Protein AF-A0A7L4R665-F1 (afdb_monomer)

pLDDT: mean 92.4, std 13.14, range [27.31, 98.69]

Radius of gyration: 18.73 Å; Cα contacts (8 Å, |Δi|>4): 336; chains: 1; bounding box: 50×40×48 Å

Nearest PDB structures (foldseek):
  4u0z-assembly7_D  TM=9.208E-01  e=1.212E-12  Homo sapiens
  4u0u-assembly1_A  TM=9.205E-01  e=1.527E-12  Homo sapiens
  4u0z-assembly2_G-3  TM=8.770E-01  e=1.527E-12  Homo sapiens
  4u0z-assembly3_B  TM=8.731E-01  e=1.212E-12  Homo sapiens
  5jj6-assembly3_B  TM=8.667E-01  e=8.975E-11  Caenorhabditis elegans

Foldseek 3Di:
DDDQPDDDDDPDDDDDQVRQVVLQVVCVVVVVLVVLLVCLVVDDADPLLVVLLVLLVVLQVVLVVVLVPDDPVVNVVVVVLVLLQQLQFLLVLVPQDDDSVQLVCCVPPVDHDPPGDPLSSLQSVLLSVLLVVLVVVLQPADDLQNLLVSQQSNCPVNDPRRSAFDPGFDADPPGQGAHGQVCLVVQRVVLSVSLVVCVVPDRLLSSLLSSLLSQVRNVGHSDCSSSSSLSSSQSSQSNVSGHRFRDGNVCSVQCVVQSVVSDSNSSSVVRSVRSSVVRPD

Structure (mmCIF, N/CA/C/O backbone):
data_AF-A0A7L4R665-F1
#
_entry.id   AF-A0A7L4R665-F1
#
loop_
_atom_site.group_PDB
_atom_site.id
_atom_site.type_sy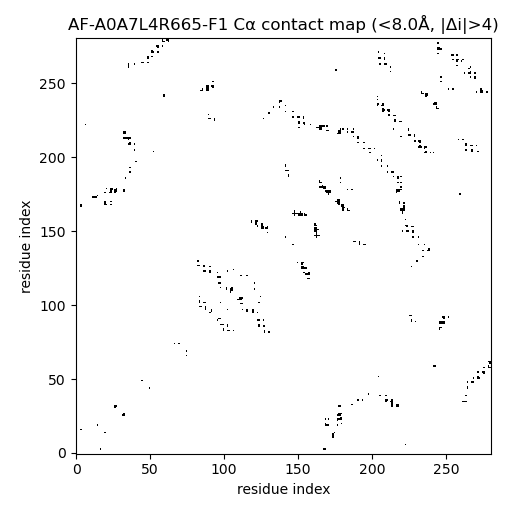mbol
_atom_site.label_atom_id
_atom_site.label_alt_id
_atom_site.label_comp_id
_atom_site.label_asym_id
_atom_site.label_entity_id
_atom_site.label_seq_id
_atom_site.pdbx_PDB_ins_code
_atom_site.Cartn_x
_atom_site.Cartn_y
_atom_site.Cartn_z
_atom_site.occupancy
_atom_site.B_iso_or_equiv
_atom_site.auth_seq_id
_atom_site.auth_comp_id
_atom_site.auth_asym_id
_atom_site.auth_atom_id
_atom_site.pdbx_PDB_model_num
ATOM 1 N N . ARG A 1 1 ? 22.127 -20.257 -16.337 1.00 27.31 1 ARG A N 1
ATOM 2 C CA . ARG A 1 1 ? 22.460 -18.815 -16.341 1.00 27.31 1 ARG A CA 1
ATOM 3 C C . ARG A 1 1 ? 21.136 -18.100 -16.153 1.00 27.31 1 ARG A C 1
ATOM 5 O O . ARG A 1 1 ? 20.367 -18.052 -17.100 1.00 27.31 1 ARG A O 1
ATOM 12 N N . ALA A 1 2 ? 20.791 -17.796 -14.905 1.00 32.72 2 ALA A N 1
ATOM 13 C CA . ALA A 1 2 ? 19.507 -17.214 -14.543 1.00 32.72 2 ALA A CA 1
ATOM 14 C C . ALA A 1 2 ? 19.661 -15.693 -14.620 1.00 32.72 2 ALA A C 1
ATOM 16 O O . ALA A 1 2 ? 20.439 -15.117 -13.871 1.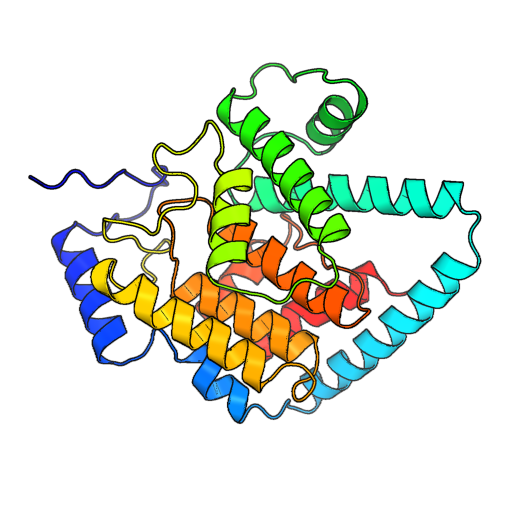00 32.72 2 ALA A O 1
ATOM 17 N N . ASP A 1 3 ? 19.005 -15.063 -15.590 1.00 33.72 3 ASP A N 1
ATOM 18 C CA . ASP A 1 3 ? 18.990 -13.607 -15.703 1.00 33.72 3 ASP A CA 1
ATOM 19 C C . ASP A 1 3 ? 17.971 -13.045 -14.707 1.00 33.72 3 ASP A C 1
ATOM 21 O O . ASP A 1 3 ? 16.757 -13.153 -14.892 1.00 33.72 3 ASP A O 1
ATOM 25 N N . ILE A 1 4 ? 18.475 -12.441 -13.632 1.00 41.28 4 ILE A N 1
ATOM 26 C CA . ILE A 1 4 ? 17.693 -11.559 -12.766 1.00 41.28 4 ILE A CA 1
ATOM 27 C C . ILE A 1 4 ? 17.263 -10.351 -13.603 1.00 41.28 4 ILE A C 1
ATOM 29 O O . ILE A 1 4 ? 18.099 -9.617 -14.132 1.00 41.28 4 ILE A O 1
ATOM 33 N N . ARG A 1 5 ? 15.959 -10.064 -13.662 1.00 39.22 5 ARG A N 1
ATOM 34 C CA . ARG A 1 5 ? 15.490 -8.735 -14.079 1.00 39.22 5 ARG A CA 1
ATOM 35 C C . ARG A 1 5 ? 15.988 -7.712 -13.062 1.00 39.22 5 ARG A C 1
ATOM 37 O O . ARG A 1 5 ? 15.480 -7.668 -11.946 1.00 39.22 5 ARG A O 1
ATOM 44 N N . LYS A 1 6 ? 16.994 -6.911 -13.432 1.00 34.09 6 LYS A N 1
ATOM 45 C CA . LYS A 1 6 ? 17.526 -5.824 -12.596 1.00 34.09 6 LYS A CA 1
ATOM 46 C C . LYS A 1 6 ? 16.391 -4.868 -12.181 1.00 34.09 6 LYS A C 1
ATOM 48 O O . LYS A 1 6 ? 15.824 -4.208 -13.053 1.00 34.09 6 LYS A O 1
ATOM 53 N N . PRO A 1 7 ? 16.099 -4.700 -10.880 1.00 39.12 7 PRO A N 1
ATOM 54 C CA . PRO A 1 7 ? 15.352 -3.540 -10.407 1.00 39.12 7 PRO A CA 1
ATOM 55 C C . PRO A 1 7 ? 16.193 -2.279 -10.662 1.00 39.12 7 PRO A C 1
ATOM 57 O O . PRO A 1 7 ? 17.414 -2.330 -10.491 1.00 39.12 7 PRO A O 1
ATOM 60 N N . ARG A 1 8 ? 15.553 -1.160 -11.050 1.00 38.78 8 ARG A N 1
ATOM 61 C CA . ARG A 1 8 ? 16.173 0.158 -11.337 1.00 38.78 8 ARG A CA 1
ATOM 62 C C . ARG A 1 8 ? 17.474 0.383 -10.555 1.00 38.78 8 ARG A C 1
ATOM 64 O O . ARG A 1 8 ? 17.461 0.395 -9.322 1.00 38.78 8 ARG A O 1
ATOM 71 N N . GLU A 1 9 ? 18.587 0.572 -11.267 1.00 31.11 9 GLU A N 1
ATOM 72 C CA . GLU A 1 9 ? 19.889 0.906 -10.685 1.00 31.11 9 GLU A CA 1
ATOM 73 C C . GLU A 1 9 ? 19.791 2.236 -9.920 1.00 31.11 9 GLU A C 1
ATOM 75 O O . GLU A 1 9 ? 19.574 3.302 -10.487 1.00 31.11 9 GLU A O 1
ATOM 80 N N . THR A 1 10 ? 19.944 2.164 -8.601 1.00 33.62 10 THR A N 1
ATOM 81 C CA . THR A 1 10 ? 20.163 3.312 -7.720 1.00 33.62 10 THR A CA 1
ATOM 82 C C . THR A 1 10 ? 21.472 3.035 -7.001 1.00 33.62 10 THR A C 1
ATOM 84 O O . THR A 1 10 ? 21.660 1.938 -6.477 1.00 33.62 10 THR A O 1
ATOM 87 N N . LYS A 1 11 ? 22.403 3.994 -7.068 1.00 33.44 11 LYS A N 1
ATOM 88 C CA . LYS A 1 11 ? 23.769 3.886 -6.537 1.00 33.44 11 LYS A CA 1
ATOM 89 C C . LYS A 1 11 ? 23.744 3.479 -5.057 1.00 33.44 11 LYS A C 1
ATOM 91 O O . LYS A 1 11 ? 23.360 4.266 -4.201 1.00 33.44 11 LYS A O 1
ATOM 96 N N . GLY A 1 12 ? 24.160 2.247 -4.798 1.00 43.19 12 GLY A N 1
ATOM 97 C CA . GLY A 1 12 ? 24.294 1.583 -3.502 1.00 43.19 12 GLY A CA 1
ATOM 98 C C . GLY A 1 12 ? 24.767 0.152 -3.767 1.00 43.19 12 GLY A C 1
ATOM 99 O O . GLY A 1 12 ? 24.482 -0.373 -4.845 1.00 43.19 12 GLY A O 1
ATOM 100 N N . SER A 1 13 ? 25.545 -0.450 -2.860 1.00 45.03 13 SER A N 1
ATOM 101 C CA . SER A 1 13 ? 26.101 -1.800 -3.047 1.00 45.03 13 SER A CA 1
ATOM 102 C C . SER A 1 13 ? 24.986 -2.784 -3.410 1.00 45.03 13 SER A C 1
ATOM 104 O O . SER A 1 13 ? 24.090 -3.040 -2.606 1.00 45.03 13 SER A O 1
ATOM 106 N N . THR A 1 14 ? 25.001 -3.291 -4.639 1.00 70.44 14 THR A N 1
ATOM 107 C CA . THR A 1 14 ? 24.049 -4.309 -5.076 1.00 70.44 14 THR A CA 1
ATOM 108 C C . THR A 1 14 ? 24.592 -5.652 -4.619 1.00 70.44 14 THR A C 1
ATOM 110 O O . THR A 1 14 ? 25.723 -6.000 -4.946 1.00 70.44 14 THR A O 1
ATOM 113 N N . LEU A 1 15 ? 23.813 -6.364 -3.803 1.00 79.31 15 LEU A N 1
ATOM 114 C CA . LEU A 1 15 ? 24.135 -7.737 -3.425 1.00 79.31 15 LEU A CA 1
ATOM 115 C C . LEU A 1 15 ? 24.205 -8.590 -4.697 1.00 79.31 15 LEU A C 1
ATOM 117 O O . LEU A 1 15 ? 23.387 -8.427 -5.608 1.00 79.31 15 LEU A O 1
ATOM 121 N N . SER A 1 16 ? 25.176 -9.494 -4.761 1.00 87.12 16 SER A N 1
ATOM 122 C CA . SER A 1 16 ? 25.263 -10.499 -5.816 1.00 87.12 16 SER A CA 1
ATOM 123 C C . SER A 1 16 ? 24.113 -11.506 -5.716 1.00 87.12 16 SER A C 1
ATOM 125 O O . SER A 1 16 ? 23.503 -11.684 -4.662 1.00 87.12 16 SER A O 1
ATOM 127 N N . GLU A 1 17 ? 23.816 -12.203 -6.815 1.00 85.94 17 GLU A N 1
ATOM 128 C CA . GLU A 1 17 ? 22.755 -13.219 -6.848 1.00 85.94 17 GLU A CA 1
ATOM 129 C C . GLU A 1 17 ? 22.896 -14.285 -5.740 1.00 85.94 17 GLU A C 1
ATOM 131 O O . GLU A 1 17 ? 21.916 -14.508 -5.023 1.00 85.94 17 GLU A O 1
ATOM 136 N N . PRO A 1 18 ? 24.082 -14.888 -5.502 1.00 91.88 18 PRO A N 1
ATOM 137 C CA . PRO A 1 18 ? 24.248 -15.845 -4.408 1.00 91.88 18 PRO A CA 1
ATOM 138 C C . PRO A 1 18 ? 23.993 -15.240 -3.020 1.00 91.88 18 PRO A C 1
ATOM 140 O O . PRO A 1 18 ? 23.460 -15.924 -2.146 1.00 91.88 18 PRO A O 1
ATOM 143 N N . GLU A 1 19 ? 24.344 -13.967 -2.808 1.00 91.56 19 GLU A N 1
ATOM 144 C CA . GLU A 1 19 ? 24.095 -13.267 -1.541 1.00 91.56 19 GLU A CA 1
ATOM 145 C C . GLU A 1 19 ? 22.600 -13.033 -1.313 1.00 91.56 19 GLU A C 1
ATOM 147 O O . GLU A 1 19 ? 22.113 -13.267 -0.208 1.00 91.56 19 GLU A O 1
ATOM 152 N N . VAL A 1 20 ? 21.853 -12.634 -2.350 1.00 90.62 20 VAL A N 1
ATOM 153 C CA . VAL A 1 20 ? 20.395 -12.444 -2.261 1.00 90.62 20 VAL A CA 1
ATOM 154 C C . VAL A 1 20 ? 19.685 -13.765 -1.968 1.00 90.62 20 VAL A C 1
ATOM 156 O O . VAL A 1 20 ? 18.810 -13.796 -1.101 1.00 90.62 20 VAL A O 1
ATOM 159 N N . ILE A 1 21 ? 20.063 -14.851 -2.654 1.00 93.06 21 ILE A N 1
ATOM 160 C CA . ILE A 1 21 ? 19.487 -16.187 -2.433 1.00 93.06 21 ILE A CA 1
ATOM 161 C C . ILE A 1 21 ? 19.698 -16.610 -0.981 1.00 93.06 21 ILE A C 1
ATOM 163 O O . ILE A 1 21 ? 18.729 -16.898 -0.278 1.00 93.06 21 ILE A O 1
ATOM 167 N N . LYS A 1 22 ? 20.953 -16.566 -0.514 1.00 94.50 22 LYS A N 1
ATOM 168 C CA . LYS A 1 22 ? 21.310 -16.931 0.859 1.00 94.50 22 LYS A CA 1
ATOM 169 C C . LYS A 1 22 ? 20.514 -16.115 1.879 1.00 94.50 22 LYS A C 1
ATOM 171 O O . LYS A 1 22 ? 19.911 -16.688 2.781 1.00 94.50 22 LYS A O 1
ATOM 176 N N . LEU A 1 23 ? 20.463 -14.795 1.705 1.00 93.75 23 LEU A N 1
ATOM 177 C CA . LEU A 1 23 ? 19.767 -13.890 2.616 1.00 93.75 23 LEU A CA 1
ATOM 178 C C . LEU A 1 23 ? 18.257 -14.179 2.691 1.00 93.75 23 LEU A C 1
ATOM 180 O O . LEU A 1 23 ? 17.678 -14.172 3.777 1.00 93.75 23 LEU A O 1
ATOM 184 N N . CYS A 1 24 ? 17.608 -14.438 1.553 1.00 94.75 24 CYS A N 1
ATOM 185 C CA . CYS A 1 24 ? 16.172 -14.730 1.508 1.00 94.75 24 CYS A CA 1
ATOM 186 C C . CYS A 1 24 ? 15.840 -16.115 2.080 1.00 94.75 24 CYS A C 1
ATOM 188 O O . CYS A 1 24 ? 14.850 -16.258 2.799 1.00 94.75 24 CYS A O 1
ATOM 190 N N . ASP A 1 25 ? 16.664 -17.126 1.800 1.00 95.75 25 ASP A N 1
ATOM 191 C CA . ASP A 1 25 ? 16.473 -18.476 2.335 1.00 95.75 25 ASP A CA 1
ATOM 192 C C . ASP A 1 25 ? 16.684 -18.507 3.859 1.00 95.75 25 ASP A C 1
ATOM 194 O O . ASP A 1 25 ? 15.888 -19.116 4.579 1.00 95.75 25 ASP A O 1
ATOM 198 N N . GLU A 1 26 ? 17.687 -17.788 4.375 1.00 95.75 26 GLU A N 1
ATOM 199 C CA . GLU A 1 26 ? 17.898 -17.608 5.818 1.00 95.75 26 GLU A CA 1
ATOM 200 C C . GLU A 1 26 ? 16.699 -16.901 6.467 1.00 95.75 26 GLU A C 1
ATOM 202 O O . GLU A 1 26 ? 16.149 -17.402 7.453 1.00 95.75 26 GLU A O 1
ATOM 207 N N . PHE A 1 27 ? 16.227 -15.800 5.873 1.00 93.75 27 PHE A N 1
ATOM 208 C CA . PHE A 1 27 ? 15.062 -15.053 6.352 1.00 93.75 27 PHE A CA 1
ATOM 209 C C . PHE A 1 27 ? 13.791 -15.914 6.419 1.00 93.75 27 PHE A C 1
ATOM 211 O O . PHE A 1 27 ? 13.073 -15.892 7.425 1.00 93.75 27 PHE A O 1
ATOM 218 N N . TYR A 1 28 ? 13.544 -16.720 5.383 1.00 95.38 28 TYR A N 1
ATOM 219 C CA . TYR A 1 28 ? 12.440 -17.678 5.345 1.00 95.38 28 TYR A CA 1
ATOM 220 C C . TYR A 1 28 ? 12.592 -18.779 6.402 1.00 95.38 28 TYR A C 1
ATOM 222 O O . TYR A 1 28 ? 11.635 -19.081 7.118 1.00 95.38 28 TYR A O 1
ATOM 230 N N . SER A 1 29 ? 13.786 -19.366 6.543 1.00 94.56 29 SER A N 1
ATOM 231 C CA . SER A 1 29 ? 14.044 -20.463 7.493 1.00 94.56 29 SER A CA 1
ATOM 232 C C . SER A 1 29 ? 13.790 -20.061 8.950 1.00 94.56 29 SER A C 1
ATOM 234 O O . SER A 1 29 ? 13.309 -20.862 9.752 1.00 94.56 29 SER A O 1
ATOM 236 N N . GLN A 1 30 ? 14.028 -18.790 9.274 1.00 94.50 30 GLN A N 1
ATOM 237 C CA . GLN A 1 30 ? 13.772 -18.197 10.586 1.00 94.50 30 GLN A CA 1
ATOM 238 C C . GLN A 1 30 ? 12.315 -17.735 10.757 1.00 94.50 30 GLN A C 1
ATOM 240 O O . GLN A 1 30 ? 11.945 -17.242 11.821 1.00 94.50 30 GLN A O 1
ATOM 245 N N . ASN A 1 31 ? 11.467 -17.908 9.735 1.00 92.31 31 ASN A N 1
ATOM 246 C CA . ASN A 1 31 ? 10.107 -17.368 9.656 1.00 92.31 31 ASN A CA 1
ATOM 247 C C . ASN A 1 31 ? 10.035 -15.844 9.849 1.00 92.31 31 ASN A C 1
ATOM 249 O O . ASN A 1 31 ? 9.007 -15.324 10.295 1.00 92.31 31 ASN A O 1
ATOM 253 N N . GLY A 1 32 ? 11.110 -15.122 9.525 1.00 90.25 32 GLY A N 1
ATOM 254 C CA . GLY A 1 32 ? 11.111 -13.663 9.596 1.00 90.25 32 GLY A CA 1
ATOM 255 C C . GLY A 1 32 ? 10.122 -13.053 8.598 1.00 90.25 32 GLY A C 1
ATOM 256 O O . GLY A 1 32 ? 9.537 -12.002 8.846 1.00 90.25 32 GLY A O 1
ATOM 257 N N . ASP A 1 33 ? 9.859 -13.762 7.502 1.00 88.19 33 ASP A N 1
ATOM 258 C CA . ASP A 1 33 ? 8.938 -13.364 6.443 1.00 88.19 33 ASP A CA 1
ATOM 259 C C . ASP A 1 33 ? 7.455 -13.539 6.798 1.00 88.19 33 ASP A C 1
ATOM 261 O O . ASP A 1 33 ? 6.607 -13.272 5.957 1.00 88.19 33 ASP A O 1
ATOM 265 N N . ILE A 1 34 ? 7.121 -13.950 8.027 1.00 93.88 34 ILE A N 1
ATOM 266 C CA . ILE A 1 34 ? 5.750 -13.982 8.581 1.00 93.88 34 ILE A CA 1
ATOM 267 C C . ILE A 1 34 ? 5.666 -13.382 9.994 1.00 93.88 34 ILE A C 1
ATOM 269 O O . ILE A 1 34 ? 4.698 -13.594 10.732 1.00 93.88 34 ILE A O 1
ATOM 273 N N . GLU A 1 35 ? 6.707 -12.662 10.411 1.00 93.31 35 GLU A N 1
ATOM 274 C CA . GLU A 1 35 ? 6.850 -12.145 11.771 1.00 93.31 35 GLU A CA 1
ATOM 275 C C . GLU A 1 35 ? 5.758 -11.126 12.132 1.00 93.31 35 GLU A C 1
ATOM 277 O O . GLU A 1 35 ? 5.260 -11.123 13.261 1.00 93.31 35 GLU A O 1
ATOM 282 N N . ILE A 1 36 ? 5.345 -10.292 11.173 1.00 94.81 36 ILE A N 1
ATOM 283 C CA . ILE A 1 36 ? 4.389 -9.206 11.411 1.00 94.81 36 ILE A CA 1
ATOM 284 C C . ILE A 1 36 ? 3.026 -9.760 11.811 1.00 94.81 36 ILE A C 1
ATOM 286 O O . ILE A 1 36 ? 2.488 -9.366 12.844 1.00 94.81 36 ILE A O 1
ATOM 290 N N . ILE A 1 37 ? 2.480 -10.704 11.041 1.00 93.94 37 ILE A N 1
ATOM 291 C CA . ILE A 1 37 ? 1.152 -11.266 11.336 1.00 93.94 37 ILE A CA 1
ATOM 292 C C . ILE A 1 37 ? 1.142 -12.115 12.610 1.00 93.94 37 ILE A C 1
ATOM 294 O O . ILE A 1 37 ? 0.148 -12.120 13.335 1.00 93.94 37 ILE A O 1
ATOM 298 N N . ARG A 1 38 ? 2.263 -12.768 12.946 1.00 91.25 38 ARG A N 1
ATOM 299 C CA . ARG A 1 38 ? 2.415 -13.476 14.229 1.00 91.25 38 ARG A CA 1
ATOM 300 C C . ARG A 1 38 ? 2.344 -12.515 15.412 1.00 91.25 38 ARG A C 1
ATOM 302 O O . ARG A 1 38 ? 1.658 -12.804 16.387 1.00 91.25 38 ARG A O 1
ATOM 309 N N . LYS A 1 39 ? 3.020 -11.367 15.317 1.00 91.31 39 LYS A N 1
ATOM 310 C CA . LYS A 1 39 ? 2.981 -10.319 16.347 1.00 91.31 39 LYS A CA 1
ATOM 311 C C . LYS A 1 39 ? 1.620 -9.626 16.414 1.00 91.31 39 LYS A C 1
ATOM 313 O O . LYS A 1 39 ? 1.167 -9.294 17.504 1.00 91.31 39 LYS A O 1
ATOM 318 N N . ALA A 1 40 ? 0.960 -9.436 15.274 1.00 93.50 40 ALA A N 1
ATOM 319 C CA . ALA A 1 40 ? -0.330 -8.760 15.192 1.00 93.50 40 ALA A CA 1
ATOM 320 C C . ALA A 1 40 ? -1.458 -9.514 15.920 1.00 93.50 40 ALA A C 1
ATOM 322 O O . ALA A 1 40 ? -2.333 -8.876 16.499 1.00 93.50 40 ALA A O 1
ATOM 323 N N . ASP A 1 41 ? -1.430 -10.854 15.947 1.00 89.62 41 ASP A N 1
ATOM 324 C CA . ASP A 1 41 ? -2.465 -11.655 16.621 1.00 89.62 41 ASP A CA 1
ATOM 325 C C . ASP A 1 41 ? -2.554 -11.379 18.135 1.00 89.62 41 ASP A C 1
ATOM 327 O O . ASP A 1 41 ? -3.654 -11.455 18.692 1.00 89.62 41 ASP A O 1
ATOM 331 N N . ALA A 1 42 ? -1.422 -11.028 18.757 1.00 89.12 42 ALA A N 1
ATOM 332 C CA . ALA A 1 42 ? -1.269 -10.703 20.178 1.00 89.12 42 ALA A CA 1
ATOM 333 C C . ALA A 1 42 ? -0.930 -9.218 20.419 1.00 89.12 42 ALA A C 1
ATOM 335 O O . ALA A 1 42 ? -0.415 -8.861 21.479 1.00 89.12 42 ALA A O 1
ATOM 336 N N . PHE A 1 43 ? -1.160 -8.354 19.428 1.00 93.50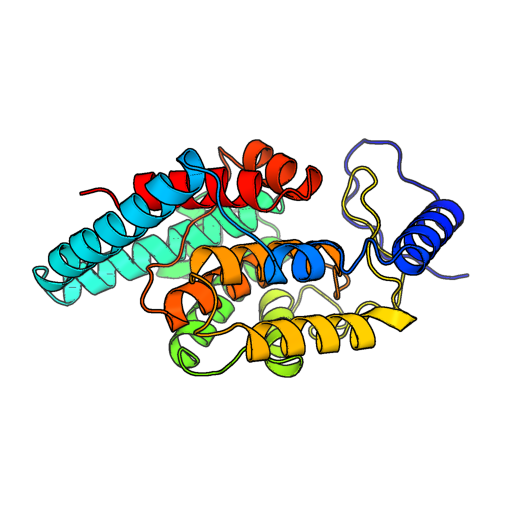 43 PHE A N 1
ATOM 337 C CA . PHE A 1 43 ? -0.811 -6.944 19.537 1.00 93.50 43 PHE A CA 1
ATOM 338 C C . PHE A 1 43 ? -1.737 -6.219 20.516 1.00 93.50 43 PHE A C 1
ATOM 340 O O . PHE A 1 43 ? -2.950 -6.162 20.313 1.00 93.50 43 PHE A O 1
ATOM 347 N N . THR A 1 44 ? -1.131 -5.595 21.522 1.00 93.56 44 THR A N 1
ATOM 348 C CA . THR A 1 44 ? -1.791 -4.656 22.429 1.00 93.56 44 THR A CA 1
ATOM 349 C C . THR A 1 44 ? -1.132 -3.291 22.244 1.00 93.56 44 THR A C 1
ATOM 351 O O . THR A 1 44 ? 0.088 -3.199 22.412 1.00 93.56 44 THR A O 1
ATOM 354 N N . PRO A 1 45 ? -1.882 -2.240 21.867 1.00 94.00 45 PRO A N 1
ATOM 355 C CA . PRO A 1 45 ? -1.309 -0.911 21.710 1.00 94.00 45 PRO A CA 1
ATOM 356 C C . PRO A 1 45 ? -0.850 -0.359 23.064 1.00 94.00 45 PRO A C 1
ATOM 358 O O . PRO A 1 45 ? -1.509 -0.569 24.082 1.00 94.00 45 PRO A O 1
ATOM 361 N N . ASP A 1 46 ? 0.265 0.374 23.062 1.00 95.00 46 ASP A N 1
ATOM 362 C CA . ASP A 1 46 ? 0.607 1.247 24.185 1.00 95.00 46 ASP A CA 1
ATOM 363 C C . ASP A 1 46 ? -0.383 2.425 24.278 1.00 95.00 46 ASP A C 1
ATOM 365 O O . ASP A 1 46 ? -1.201 2.640 23.380 1.00 95.00 46 ASP A O 1
ATOM 369 N N . GLU A 1 47 ? -0.319 3.193 25.368 1.00 96.62 47 GLU A N 1
ATOM 370 C CA . GLU A 1 47 ? -1.218 4.331 25.615 1.00 96.62 47 GLU A CA 1
ATOM 371 C C . GLU A 1 47 ? -1.232 5.325 24.443 1.00 96.62 47 GLU A C 1
ATOM 373 O O . GLU A 1 47 ? -2.291 5.751 23.983 1.00 96.62 47 GLU A O 1
ATOM 378 N N . ARG A 1 48 ? -0.057 5.609 23.874 1.00 96.56 48 ARG A N 1
ATOM 379 C CA . ARG A 1 48 ? 0.096 6.556 22.769 1.00 96.56 48 ARG A CA 1
ATOM 380 C C . ARG A 1 48 ? -0.602 6.071 21.500 1.00 96.56 48 ARG A C 1
ATOM 382 O O . ARG A 1 48 ? -1.298 6.849 20.849 1.00 96.56 48 ARG A O 1
ATOM 389 N N . VAL A 1 49 ? -0.411 4.809 21.115 1.00 97.19 49 VAL A N 1
ATOM 390 C CA . VAL A 1 49 ? -1.085 4.220 19.948 1.00 97.19 49 VAL A CA 1
ATOM 391 C C . VAL A 1 49 ? -2.583 4.081 20.215 1.00 97.19 49 VAL A C 1
ATOM 393 O O . VAL A 1 49 ? -3.378 4.356 19.319 1.00 97.19 49 VAL A O 1
ATOM 396 N N . ALA A 1 50 ? -2.985 3.715 21.433 1.00 97.88 50 ALA A N 1
ATOM 397 C CA . ALA A 1 50 ? -4.390 3.607 21.815 1.00 97.88 50 ALA A CA 1
ATOM 398 C C . ALA A 1 50 ? -5.129 4.948 21.676 1.00 97.88 50 ALA A C 1
ATOM 400 O O . ALA A 1 50 ? -6.244 4.983 21.154 1.00 97.88 50 ALA A O 1
ATOM 401 N N . ASP A 1 51 ? -4.509 6.058 22.072 1.00 98.19 51 ASP A N 1
ATOM 402 C CA . ASP A 1 51 ? -5.109 7.387 21.934 1.00 98.19 51 ASP A CA 1
ATOM 403 C C . ASP A 1 51 ? -5.149 7.878 20.487 1.00 98.19 51 ASP A C 1
ATOM 405 O O . ASP A 1 51 ? -6.114 8.532 20.077 1.00 98.19 51 ASP A O 1
ATOM 409 N N . LEU A 1 52 ? -4.155 7.515 19.674 1.00 98.25 52 LEU A N 1
ATOM 410 C CA . LEU A 1 52 ? -4.190 7.783 18.238 1.00 98.25 52 LEU A CA 1
ATOM 411 C C . LEU A 1 52 ? -5.295 6.997 17.530 1.00 98.25 52 LEU A C 1
ATOM 413 O O . LEU A 1 52 ? -5.937 7.553 16.645 1.00 98.25 52 LEU A O 1
ATOM 417 N N . LEU A 1 53 ? -5.547 5.744 17.921 1.00 98.25 53 LEU A N 1
ATOM 418 C CA . LEU A 1 53 ? -6.658 4.953 17.380 1.00 98.25 53 LEU A CA 1
ATOM 419 C C . LEU A 1 53 ? -7.995 5.652 17.664 1.00 98.25 53 LEU A C 1
ATOM 421 O O . LEU A 1 53 ? -8.724 5.967 16.728 1.00 98.25 53 LEU A O 1
ATOM 425 N N . LYS A 1 54 ? -8.248 6.044 18.923 1.00 98.12 54 LYS A N 1
ATOM 426 C CA . LYS A 1 54 ? -9.450 6.821 19.293 1.00 98.12 54 LYS A CA 1
ATOM 427 C C . LYS A 1 54 ? -9.559 8.137 18.513 1.00 98.12 54 LYS A C 1
ATOM 429 O O . LYS A 1 54 ? -10.644 8.529 18.091 1.00 98.12 54 LYS A O 1
ATOM 434 N N . SER A 1 55 ? -8.438 8.833 18.329 1.00 98.12 55 SER A N 1
ATOM 435 C CA . SER A 1 55 ? -8.398 10.103 17.593 1.00 98.12 55 SER A CA 1
ATOM 436 C C . SER A 1 55 ? -8.694 9.917 16.103 1.00 98.12 55 SER A C 1
ATOM 438 O O . SER A 1 55 ? -9.351 10.765 15.495 1.00 98.12 55 SER A O 1
ATOM 440 N N . ALA A 1 56 ? -8.231 8.814 15.512 1.00 98.12 56 ALA A N 1
ATOM 441 C CA . ALA A 1 56 ? -8.544 8.449 14.138 1.00 98.12 56 ALA A CA 1
ATOM 442 C C . ALA A 1 56 ? -10.031 8.102 13.983 1.00 98.12 56 ALA A C 1
ATOM 444 O O . ALA A 1 56 ? -10.648 8.563 13.027 1.00 98.12 56 ALA A O 1
ATOM 445 N N . ASP A 1 57 ? -10.633 7.391 14.938 1.00 98.19 57 ASP A N 1
ATOM 446 C CA . ASP A 1 57 ? -12.074 7.094 14.934 1.00 98.19 57 ASP A CA 1
ATOM 447 C C . ASP A 1 57 ? -12.909 8.374 14.963 1.00 98.19 57 ASP A C 1
ATOM 449 O O . ASP A 1 57 ? -13.846 8.537 14.175 1.00 98.19 57 ASP A O 1
ATOM 453 N N . LEU A 1 58 ? -12.535 9.311 15.840 1.00 97.75 58 LEU A N 1
ATOM 454 C CA . LEU A 1 58 ? -13.188 10.612 15.934 1.00 97.75 58 LEU A CA 1
ATOM 455 C C . LEU A 1 58 ? -13.046 11.404 14.628 1.00 97.75 58 LEU A C 1
ATOM 457 O O . LEU A 1 58 ? -14.056 11.824 14.068 1.00 97.75 58 LEU A O 1
ATOM 461 N N . SER A 1 59 ? -11.825 11.517 14.094 1.00 97.88 59 SER A N 1
ATOM 462 C CA . SER A 1 59 ? -11.566 12.236 12.836 1.00 97.88 59 SER A CA 1
ATOM 463 C C . SER A 1 59 ? -12.331 11.613 11.661 1.00 97.88 59 SER A C 1
ATOM 465 O O . SER A 1 59 ? -12.902 12.325 10.838 1.00 97.88 59 SER A O 1
ATOM 467 N N . ASN A 1 60 ? -12.407 10.277 11.594 1.00 97.69 60 ASN A N 1
ATOM 468 C CA . ASN A 1 60 ? -13.173 9.559 10.572 1.00 97.69 60 ASN A CA 1
ATOM 469 C C . ASN A 1 60 ? -14.672 9.885 10.662 1.00 97.69 60 ASN A C 1
ATOM 471 O O . ASN A 1 60 ? -15.333 10.127 9.648 1.00 97.69 60 ASN A O 1
ATOM 475 N N . LYS A 1 61 ? -15.220 9.934 11.880 1.00 97.31 61 LYS A N 1
ATOM 476 C CA . LYS A 1 61 ? -16.626 10.276 12.118 1.00 97.31 61 LYS A CA 1
ATOM 477 C C . LYS A 1 61 ? -16.928 11.738 11.786 1.00 97.31 61 LYS A C 1
ATOM 479 O O . LYS A 1 61 ? -17.917 12.011 11.108 1.00 97.31 61 LYS A O 1
ATOM 484 N N . GLU A 1 62 ? -16.090 12.669 12.229 1.00 97.31 62 GLU A N 1
ATOM 485 C CA . GLU A 1 62 ? -16.235 14.104 11.955 1.00 97.31 62 GLU A CA 1
ATOM 486 C C . GLU A 1 62 ? -16.159 14.391 10.457 1.00 97.31 62 GLU A C 1
ATOM 488 O O . GLU A 1 62 ? -17.032 15.069 9.909 1.00 97.31 62 GLU A O 1
ATOM 493 N N . TYR A 1 63 ? -15.190 13.793 9.761 1.00 96.62 63 TYR A N 1
ATOM 494 C CA . TYR A 1 63 ? -15.069 13.942 8.316 1.00 96.62 63 TYR A CA 1
ATOM 495 C C . TYR A 1 63 ? -16.254 13.317 7.566 1.00 96.62 63 TYR A C 1
ATOM 497 O O . TYR A 1 63 ? -16.736 13.893 6.590 1.00 96.62 63 TYR A O 1
ATOM 505 N N . SER A 1 64 ? -16.792 12.190 8.049 1.00 96.25 64 SER A N 1
ATOM 506 C CA . SER A 1 64 ? -18.020 11.596 7.500 1.00 96.25 64 SER A CA 1
ATOM 507 C C . SER A 1 64 ? -19.217 12.541 7.617 1.00 96.25 64 SER A C 1
ATOM 509 O O . SER A 1 64 ? -19.958 12.721 6.650 1.00 96.25 64 SER A O 1
ATOM 511 N N . LEU A 1 65 ? -19.406 13.176 8.780 1.00 96.38 65 LEU A N 1
ATOM 512 C CA . LEU A 1 65 ? -20.470 14.164 8.993 1.00 96.38 65 LEU A CA 1
ATOM 513 C C . LEU A 1 65 ? -20.282 15.391 8.098 1.00 96.38 65 LEU A C 1
ATOM 515 O O . LEU A 1 65 ? -21.239 15.833 7.461 1.00 96.38 65 LEU A O 1
ATOM 519 N N . PHE A 1 66 ? -19.049 15.887 7.993 1.00 95.81 66 PHE A N 1
ATOM 520 C CA . PHE A 1 66 ? -18.693 16.976 7.092 1.00 95.81 66 PHE A CA 1
ATOM 521 C C . PHE A 1 66 ? -19.048 16.641 5.638 1.00 95.81 66 PHE A C 1
ATOM 523 O O . PHE A 1 66 ? -19.787 17.396 5.011 1.00 95.81 66 PHE A O 1
ATOM 530 N N . LEU A 1 67 ? -18.611 15.492 5.109 1.00 94.31 67 LEU A N 1
ATOM 531 C CA . LEU A 1 67 ? -18.937 15.084 3.737 1.00 94.31 67 LEU A CA 1
ATOM 532 C C . LEU A 1 67 ? -20.441 14.902 3.513 1.00 94.31 67 LEU A C 1
ATOM 534 O O . LEU A 1 67 ? -20.938 15.199 2.423 1.00 94.31 67 LEU A O 1
ATOM 538 N N . ASN A 1 68 ? -21.165 14.420 4.525 1.00 94.38 68 ASN A N 1
ATOM 539 C CA . ASN A 1 68 ? -22.612 14.240 4.458 1.00 94.38 68 ASN A CA 1
ATOM 540 C C . ASN A 1 68 ? -23.380 15.564 4.383 1.00 94.38 68 ASN A C 1
ATOM 542 O O . ASN A 1 68 ? -24.444 15.592 3.770 1.00 94.38 68 ASN A O 1
ATOM 546 N N . ALA A 1 69 ? -22.825 16.647 4.930 1.00 95.19 69 ALA A N 1
ATOM 547 C CA . ALA A 1 69 ? -23.397 17.989 4.845 1.00 95.19 69 ALA A CA 1
ATOM 548 C C . ALA A 1 69 ? -23.154 18.687 3.490 1.00 95.19 69 ALA A C 1
ATOM 550 O O . ALA A 1 69 ? -23.784 19.703 3.205 1.00 95.19 69 ALA A O 1
ATOM 551 N N . LEU A 1 70 ? -22.249 18.168 2.651 1.00 94.94 70 LEU A N 1
ATOM 552 C CA . LEU A 1 70 ? -21.934 18.749 1.343 1.00 94.94 70 LEU A CA 1
ATOM 553 C C . LEU A 1 70 ? -22.903 18.290 0.246 1.00 94.94 70 LEU A C 1
ATOM 555 O O . LEU A 1 70 ? -23.350 17.141 0.225 1.00 94.94 70 LEU A O 1
ATOM 559 N N . GLU A 1 71 ? -23.126 19.169 -0.737 1.00 95.69 71 GLU A N 1
ATOM 560 C CA . GLU A 1 71 ? -23.787 18.822 -1.999 1.00 95.69 71 GLU A CA 1
ATOM 561 C C . GLU A 1 71 ? -23.064 17.666 -2.712 1.00 95.69 71 GLU A C 1
ATOM 563 O O . GLU A 1 71 ? -21.830 17.589 -2.711 1.00 95.69 71 GLU A O 1
ATOM 568 N N . GLY A 1 72 ? -23.824 16.808 -3.405 1.00 94.50 72 GLY A N 1
ATOM 569 C CA . GLY A 1 72 ? -23.283 15.633 -4.104 1.00 94.50 72 GLY A CA 1
ATOM 570 C C . GLY A 1 72 ? -22.129 15.966 -5.056 1.00 94.50 72 GLY A C 1
ATOM 571 O O . GLY A 1 72 ? -21.069 15.352 -4.974 1.00 94.50 72 GLY A O 1
ATOM 572 N N . ARG A 1 73 ? -22.274 17.027 -5.862 1.00 95.50 73 ARG A N 1
ATOM 573 C CA . ARG A 1 73 ? -21.225 17.488 -6.791 1.00 95.50 73 ARG A CA 1
ATOM 574 C C . ARG A 1 73 ? -19.920 17.890 -6.095 1.00 95.50 73 ARG A C 1
ATOM 576 O O . ARG A 1 73 ? -18.840 17.706 -6.648 1.00 95.50 73 ARG A O 1
ATOM 583 N N . VAL A 1 74 ? -20.005 18.447 -4.883 1.00 95.69 74 VAL A N 1
ATOM 584 C CA . VAL A 1 74 ? -18.824 18.855 -4.108 1.00 95.69 74 VAL A CA 1
ATOM 585 C C . VAL A 1 74 ? -18.140 17.614 -3.546 1.00 95.69 74 VAL A C 1
ATOM 587 O O . VAL A 1 74 ? -16.922 17.492 -3.644 1.00 95.69 74 VAL A O 1
ATOM 590 N N . ARG A 1 75 ? -18.916 16.651 -3.035 1.00 94.31 75 ARG A N 1
ATOM 591 C CA . ARG A 1 75 ? -18.395 15.360 -2.565 1.00 94.31 75 ARG A CA 1
ATOM 592 C C . ARG A 1 75 ? -17.677 14.595 -3.677 1.00 94.31 75 ARG A C 1
ATOM 594 O O . ARG A 1 75 ? -16.587 14.076 -3.452 1.00 94.31 75 ARG A O 1
ATOM 601 N N . GLU A 1 76 ? -18.257 14.556 -4.873 1.00 93.75 76 GLU A N 1
ATOM 602 C CA . GLU A 1 76 ? -17.646 13.931 -6.052 1.00 93.75 76 GLU A CA 1
ATOM 603 C C . GLU A 1 76 ? -16.338 14.619 -6.451 1.00 93.75 76 GLU A C 1
ATOM 605 O O . GLU A 1 76 ? -15.335 13.939 -6.667 1.00 93.75 76 GLU A O 1
ATOM 610 N N . ALA A 1 77 ? -16.310 15.955 -6.474 1.00 95.00 77 ALA A N 1
ATOM 611 C CA . ALA A 1 77 ? -15.096 16.716 -6.765 1.00 95.00 77 ALA A CA 1
ATOM 612 C C . ALA A 1 77 ? -13.988 16.471 -5.725 1.00 95.00 77 ALA A C 1
ATOM 614 O O . ALA A 1 77 ? -12.822 16.315 -6.089 1.00 95.00 77 ALA A O 1
ATOM 615 N N . MET A 1 78 ? -14.339 16.382 -4.439 1.00 94.75 78 MET A N 1
ATOM 616 C CA . MET A 1 78 ? -13.387 16.047 -3.375 1.00 94.75 78 MET A CA 1
ATOM 617 C C . MET A 1 78 ? -12.837 14.626 -3.521 1.00 94.75 78 MET A C 1
ATOM 619 O O . MET A 1 78 ? -11.637 14.413 -3.349 1.00 94.75 78 MET A O 1
ATOM 623 N N . LEU A 1 79 ? -13.688 13.658 -3.877 1.00 93.62 79 LEU A N 1
ATOM 624 C CA . LEU A 1 79 ? -13.258 12.286 -4.136 1.00 93.62 79 LEU A CA 1
ATOM 625 C C . LEU A 1 79 ? -12.325 12.210 -5.353 1.00 93.62 79 LEU A C 1
ATOM 627 O O . LEU A 1 79 ? -11.305 11.526 -5.292 1.00 93.62 79 LEU A O 1
ATOM 631 N N . ASP A 1 80 ? -12.641 12.912 -6.442 1.00 94.75 80 ASP A N 1
ATOM 632 C CA . ASP A 1 80 ? -11.786 12.995 -7.632 1.00 94.75 80 ASP A CA 1
ATOM 633 C C . ASP A 1 80 ? -10.420 13.620 -7.307 1.00 94.75 80 ASP A C 1
ATOM 635 O O . ASP A 1 80 ? -9.374 13.070 -7.664 1.00 94.75 80 ASP A O 1
ATOM 639 N N . GLN A 1 81 ? -10.411 14.719 -6.548 1.00 94.69 81 GLN A N 1
ATOM 640 C CA . GLN A 1 81 ? -9.177 15.351 -6.088 1.00 94.69 81 GLN A CA 1
ATOM 641 C C . GLN A 1 81 ? -8.346 14.401 -5.217 1.00 94.69 81 GLN A C 1
ATOM 643 O O . GLN A 1 81 ? -7.132 14.290 -5.411 1.00 94.69 81 GLN A O 1
ATOM 648 N N . TRP A 1 82 ? -8.986 13.676 -4.295 1.00 95.56 82 TRP A N 1
ATOM 649 C CA . TRP A 1 82 ? -8.311 12.674 -3.475 1.00 95.56 82 TRP A CA 1
ATOM 650 C C . TRP A 1 82 ? -7.693 11.561 -4.333 1.00 95.56 82 TRP A C 1
ATOM 652 O O . TRP A 1 82 ? -6.516 11.248 -4.159 1.00 95.56 82 TRP A O 1
ATOM 662 N N . LYS A 1 83 ? -8.426 11.015 -5.316 1.00 97.25 83 LYS A N 1
ATOM 663 C CA . LYS A 1 83 ? -7.910 9.970 -6.222 1.00 97.25 83 LYS A CA 1
ATOM 664 C C . LYS A 1 83 ? -6.642 10.421 -6.939 1.00 97.25 83 LYS A C 1
ATOM 666 O O . LYS A 1 83 ? -5.666 9.678 -6.997 1.00 97.25 83 LYS A O 1
ATOM 671 N N . LYS A 1 84 ? -6.637 11.642 -7.471 1.00 97.00 84 LYS A N 1
ATOM 672 C CA . LYS A 1 84 ? -5.489 12.198 -8.203 1.00 97.00 84 LYS A CA 1
ATOM 673 C C . LYS A 1 84 ? -4.293 12.424 -7.296 1.00 97.00 84 LYS A C 1
ATOM 675 O O . LYS A 1 84 ? -3.184 12.016 -7.638 1.00 97.00 84 LYS A O 1
ATOM 680 N N . ARG A 1 85 ? -4.530 12.986 -6.107 1.00 97.06 85 ARG A N 1
ATOM 681 C CA . ARG A 1 85 ? -3.504 13.150 -5.073 1.00 97.06 85 ARG A CA 1
ATOM 682 C C . ARG A 1 85 ? -2.918 11.798 -4.663 1.00 97.06 85 ARG A C 1
ATOM 684 O O . ARG A 1 85 ? -1.698 11.683 -4.542 1.00 97.06 85 ARG A O 1
ATOM 691 N N . TYR A 1 86 ? -3.753 10.774 -4.497 1.00 98.06 86 TYR A N 1
ATOM 692 C CA . TYR A 1 86 ? -3.315 9.415 -4.191 1.00 98.06 86 TYR A CA 1
ATOM 693 C C . TYR A 1 86 ? -2.437 8.835 -5.304 1.00 98.06 86 TYR A C 1
ATOM 695 O O . TYR A 1 86 ? -1.324 8.391 -5.022 1.00 98.06 86 TYR A O 1
ATOM 703 N N . VAL A 1 87 ? -2.892 8.891 -6.562 1.00 98.38 87 VAL A N 1
ATOM 704 C CA . VAL A 1 87 ? -2.148 8.387 -7.734 1.00 98.38 87 VAL A CA 1
ATOM 705 C C . VAL A 1 87 ? -0.797 9.084 -7.879 1.00 98.38 87 VAL A C 1
ATOM 707 O O . VAL A 1 87 ? 0.219 8.414 -8.063 1.00 98.38 87 VAL A O 1
ATOM 710 N N . TYR A 1 88 ? -0.762 10.411 -7.739 1.00 98.38 88 TYR A N 1
ATOM 711 C CA . TYR A 1 88 ? 0.485 11.171 -7.767 1.00 98.38 88 TYR A CA 1
ATOM 712 C C . TYR A 1 88 ? 1.457 10.690 -6.683 1.00 98.38 88 TYR A C 1
ATOM 714 O O . TYR A 1 88 ? 2.575 10.278 -6.991 1.00 98.38 88 TYR A O 1
ATOM 722 N N . ASN A 1 89 ? 1.032 10.683 -5.415 1.00 98.31 89 ASN A N 1
ATOM 723 C CA . ASN A 1 89 ? 1.928 10.356 -4.307 1.00 98.31 89 ASN A CA 1
ATOM 724 C C . ASN A 1 89 ? 2.397 8.894 -4.351 1.00 98.31 89 ASN A C 1
ATOM 726 O O . ASN A 1 89 ? 3.591 8.631 -4.203 1.00 98.31 89 ASN A O 1
ATOM 730 N N . THR A 1 90 ? 1.493 7.943 -4.607 1.00 98.00 90 THR A N 1
ATOM 731 C CA . THR A 1 90 ? 1.837 6.513 -4.638 1.00 98.00 90 THR A CA 1
ATOM 732 C C . THR A 1 90 ? 2.813 6.177 -5.767 1.00 98.00 90 THR A C 1
ATOM 734 O O . THR A 1 90 ? 3.697 5.351 -5.563 1.00 98.00 90 THR A O 1
ATOM 737 N N . ASN A 1 91 ? 2.718 6.834 -6.928 1.00 97.88 91 ASN A N 1
ATOM 738 C CA . ASN A 1 91 ? 3.659 6.622 -8.029 1.00 97.88 91 ASN A CA 1
ATOM 739 C C . ASN A 1 91 ? 4.985 7.361 -7.796 1.00 97.88 91 ASN A C 1
ATOM 741 O O . ASN A 1 91 ? 6.055 6.819 -8.077 1.00 97.88 91 ASN A O 1
ATOM 745 N N . ARG A 1 92 ? 4.945 8.579 -7.240 1.00 97.62 92 ARG A N 1
ATOM 746 C CA . ARG A 1 92 ? 6.150 9.366 -6.930 1.00 97.62 92 ARG A CA 1
ATOM 747 C C . ARG A 1 92 ? 7.038 8.672 -5.892 1.00 97.62 92 ARG A C 1
ATOM 749 O O . ARG A 1 92 ? 8.262 8.732 -6.008 1.00 97.62 92 ARG A O 1
ATOM 756 N N . ILE A 1 93 ? 6.446 7.969 -4.922 1.00 95.38 93 ILE A N 1
ATOM 757 C CA . ILE A 1 93 ? 7.169 7.137 -3.939 1.00 95.38 93 ILE A CA 1
ATOM 758 C C . ILE A 1 93 ? 8.034 6.065 -4.627 1.00 95.38 93 ILE A C 1
ATOM 760 O O . ILE A 1 93 ? 9.167 5.845 -4.200 1.00 95.38 93 ILE A O 1
ATOM 764 N N . GLU A 1 94 ? 7.548 5.480 -5.728 1.00 93.06 94 GLU A N 1
ATOM 765 C CA . GLU A 1 94 ? 8.260 4.479 -6.549 1.00 93.06 94 GLU A CA 1
ATOM 766 C C . GLU A 1 94 ? 9.196 5.108 -7.607 1.00 93.06 94 GLU A C 1
ATOM 768 O O . GLU A 1 94 ? 9.817 4.417 -8.420 1.00 93.06 94 GLU A O 1
ATOM 773 N N . GLY A 1 95 ? 9.315 6.440 -7.618 1.00 94.94 95 GLY A N 1
ATOM 774 C CA . GLY A 1 95 ? 10.207 7.177 -8.511 1.00 94.94 95 GLY A CA 1
ATOM 775 C C . GLY A 1 95 ? 9.621 7.509 -9.883 1.00 94.94 95 GLY A C 1
ATOM 776 O O . GLY A 1 95 ? 10.388 7.672 -10.833 1.00 94.94 95 GLY A O 1
ATOM 777 N N . ASN A 1 96 ? 8.296 7.587 -10.021 1.00 96.88 96 ASN A N 1
ATOM 778 C CA . ASN A 1 96 ? 7.664 8.204 -11.189 1.00 96.88 96 ASN A CA 1
ATOM 779 C C . ASN A 1 96 ? 7.929 9.718 -11.198 1.00 96.88 96 ASN A C 1
ATOM 781 O O . ASN A 1 96 ? 7.845 10.373 -10.159 1.00 96.88 96 ASN A O 1
ATOM 785 N N . THR A 1 97 ? 8.271 10.292 -12.347 1.00 97.06 97 THR A N 1
ATOM 786 C CA . THR A 1 97 ? 8.745 11.677 -12.435 1.00 97.06 97 THR A CA 1
ATOM 787 C C . THR A 1 97 ? 7.662 12.720 -12.718 1.00 97.06 97 THR A C 1
ATOM 789 O O . THR A 1 97 ? 7.953 13.906 -12.556 1.00 97.06 97 THR A O 1
ATOM 792 N N . MET A 1 98 ? 6.424 12.310 -13.029 1.00 96.50 98 MET A N 1
ATOM 793 C CA . MET A 1 98 ? 5.296 13.223 -13.277 1.00 96.50 98 MET A CA 1
ATOM 794 C C . MET A 1 98 ? 5.045 14.159 -12.088 1.00 96.50 98 MET A C 1
ATOM 796 O O . MET A 1 98 ? 5.088 13.731 -10.931 1.00 96.50 98 MET A O 1
ATOM 800 N N . SER A 1 99 ? 4.759 15.433 -12.366 1.00 96.19 99 SER A N 1
ATOM 801 C CA . SER A 1 99 ? 4.279 16.384 -11.358 1.00 96.19 99 SER A CA 1
ATOM 802 C C . SER A 1 99 ? 2.799 16.154 -11.023 1.00 96.19 99 SER A C 1
ATOM 804 O O . SER A 1 99 ? 2.069 15.491 -11.759 1.00 96.19 99 SER A O 1
ATOM 806 N N . GLU A 1 100 ? 2.317 16.731 -9.921 1.00 95.50 100 GLU A N 1
ATOM 807 C CA . GLU A 1 100 ? 0.893 16.648 -9.561 1.00 95.50 100 GLU A CA 1
ATOM 808 C C . GLU A 1 100 ? -0.004 17.282 -10.640 1.00 95.50 100 GLU A C 1
ATOM 810 O O . GLU A 1 100 ? -1.064 16.744 -10.963 1.00 95.50 100 GLU A O 1
ATOM 815 N N . LYS A 1 101 ? 0.467 18.369 -11.271 1.00 95.19 101 LYS A N 1
ATOM 816 C CA . LYS A 1 101 ? -0.208 19.003 -12.409 1.00 95.19 101 LYS A CA 1
ATOM 817 C C . LYS A 1 101 ? -0.265 18.075 -13.621 1.00 95.19 101 LYS A C 1
ATOM 819 O O . LYS A 1 101 ? -1.317 17.966 -14.239 1.00 95.19 101 LYS A O 1
ATOM 824 N N . ASP A 1 102 ? 0.834 17.388 -13.931 1.00 96.56 102 ASP A N 1
ATOM 825 C CA . ASP A 1 102 ? 0.890 16.433 -15.042 1.00 96.56 102 ASP A CA 1
ATOM 826 C C . ASP A 1 102 ? -0.120 15.299 -14.864 1.00 96.56 102 ASP A C 1
ATOM 828 O O . ASP A 1 102 ? -0.796 14.913 -15.817 1.00 96.56 102 ASP A O 1
ATOM 832 N N . VAL A 1 103 ? -0.239 14.772 -13.640 1.00 97.00 103 VAL A N 1
ATOM 833 C CA . VAL A 1 103 ? -1.219 13.732 -13.301 1.00 97.00 103 VAL A CA 1
ATOM 834 C C . VAL A 1 103 ? -2.645 14.256 -13.474 1.00 97.00 103 VAL A C 1
ATOM 836 O O . VAL A 1 103 ? -3.462 13.580 -14.099 1.00 97.00 103 VAL A O 1
ATOM 839 N N . ASP A 1 104 ? -2.956 15.452 -12.968 1.00 95.56 104 ASP A N 1
ATOM 840 C CA . ASP A 1 104 ? -4.294 16.043 -13.102 1.00 95.56 104 ASP A CA 1
ATOM 841 C C . ASP A 1 104 ? -4.657 16.344 -14.566 1.00 95.56 104 ASP A C 1
ATOM 843 O O . ASP A 1 104 ? -5.730 15.943 -15.021 1.00 95.56 104 ASP A O 1
ATOM 847 N N . ASP A 1 105 ? -3.760 16.978 -15.327 1.00 95.25 105 ASP A N 1
ATOM 848 C CA . ASP A 1 105 ? -3.963 17.290 -16.747 1.00 95.25 105 ASP A CA 1
ATOM 849 C C . ASP A 1 105 ? -4.157 16.017 -17.583 1.00 95.25 105 ASP A C 1
ATOM 851 O O . ASP A 1 105 ? -5.074 15.951 -18.415 1.00 95.25 105 ASP A O 1
ATOM 855 N N . TYR A 1 106 ? -3.337 14.992 -17.334 1.00 96.69 106 TYR A N 1
ATOM 856 C CA . TYR A 1 106 ? -3.431 13.708 -18.020 1.00 96.69 106 TYR A CA 1
ATOM 857 C C . TYR A 1 106 ? -4.743 12.986 -17.703 1.00 96.69 106 TYR A C 1
ATOM 859 O O . TYR A 1 106 ? -5.442 12.571 -18.627 1.00 96.69 106 TYR A O 1
ATOM 867 N N . LEU A 1 107 ? -5.127 12.882 -16.427 1.00 95.44 107 LEU A N 1
ATOM 868 C CA . LEU A 1 107 ? -6.353 12.181 -16.028 1.00 95.44 107 LEU A CA 1
ATOM 869 C C . LEU A 1 107 ? -7.632 12.936 -16.424 1.00 95.44 107 LEU A C 1
ATOM 871 O O . LEU A 1 107 ? -8.652 12.297 -16.668 1.00 95.44 107 LEU A O 1
ATOM 875 N N . LYS A 1 108 ? -7.599 14.273 -16.521 1.00 93.31 108 LYS A N 1
ATOM 876 C CA . LYS A 1 108 ? -8.750 15.082 -16.968 1.00 93.31 108 LYS A CA 1
ATOM 877 C C . LYS A 1 108 ? -8.933 15.099 -18.482 1.00 93.31 108 LYS A C 1
ATOM 879 O O . LYS A 1 108 ? -10.061 15.058 -18.956 1.00 93.31 108 LYS A O 1
ATOM 884 N N . SER A 1 109 ? -7.844 15.260 -19.233 1.00 92.94 109 SER A N 1
ATOM 885 C CA . SER A 1 109 ? -7.911 15.624 -20.659 1.00 92.94 109 SER A CA 1
ATOM 886 C C . SER A 1 109 ? -7.192 14.655 -21.594 1.00 92.94 109 SER A C 1
ATOM 888 O O . SER A 1 109 ? -7.235 14.829 -22.809 1.00 92.94 109 SER A O 1
ATOM 890 N N . GLY A 1 110 ? -6.488 13.658 -21.053 1.00 93.00 110 GLY A N 1
ATOM 891 C CA . GLY A 1 110 ? -5.614 12.778 -21.827 1.00 93.00 110 GLY A CA 1
ATOM 892 C C . GLY A 1 110 ? -4.339 13.461 -22.333 1.00 93.00 110 GLY A C 1
ATOM 893 O O . GLY A 1 110 ? -3.562 12.830 -23.054 1.00 93.00 110 GLY A O 1
ATOM 894 N N . ARG A 1 111 ? -4.095 14.730 -21.967 1.00 92.44 111 ARG A N 1
ATOM 895 C CA . ARG A 1 111 ? -2.890 15.471 -22.354 1.00 92.44 111 ARG A CA 1
ATOM 896 C C . ARG A 1 111 ? -1.665 14.812 -21.731 1.00 92.44 111 ARG A C 1
ATOM 898 O O . ARG A 1 111 ? -1.522 14.770 -20.514 1.00 92.44 111 ARG A O 1
ATOM 905 N N . LYS A 1 112 ? -0.780 14.292 -22.577 1.00 91.81 112 LYS A N 1
ATOM 906 C CA . LYS A 1 112 ? 0.471 13.670 -22.142 1.00 91.81 112 LYS A CA 1
ATOM 907 C C . LYS A 1 112 ? 1.523 14.761 -21.913 1.00 91.81 112 LYS A C 1
ATOM 909 O O . LYS A 1 112 ? 1.703 15.577 -22.817 1.00 91.81 112 LYS A O 1
ATOM 914 N N . PRO A 1 113 ? 2.209 14.782 -20.761 1.00 90.50 113 PRO A N 1
ATOM 915 C CA . PRO A 1 113 ? 3.315 15.701 -20.542 1.00 90.50 113 PRO A CA 1
ATOM 916 C C . PRO A 1 113 ? 4.484 15.411 -21.482 1.00 90.50 113 PRO A C 1
ATOM 918 O O . PRO A 1 113 ? 4.739 14.261 -21.854 1.00 90.50 113 PRO A O 1
ATOM 921 N N . GLU A 1 114 ? 5.224 16.460 -21.822 1.00 87.44 114 GLU A N 1
ATOM 922 C CA . GLU A 1 114 ? 6.496 16.338 -22.528 1.00 87.44 114 GLU A CA 1
ATOM 923 C C . GLU A 1 114 ? 7.554 15.730 -21.589 1.00 87.44 114 GLU A C 1
ATOM 925 O O . GLU A 1 114 ? 7.548 15.978 -20.386 1.00 87.44 114 GLU A O 1
ATOM 930 N N . ASN A 1 115 ? 8.479 14.931 -22.129 1.00 91.00 115 ASN A N 1
ATOM 931 C CA . ASN A 1 115 ? 9.595 14.312 -21.390 1.00 91.00 115 ASN A CA 1
ATOM 932 C C . ASN A 1 115 ? 9.232 13.276 -20.306 1.00 91.00 115 ASN A C 1
ATOM 934 O O . ASN A 1 115 ? 10.104 12.876 -19.539 1.00 91.00 115 ASN A O 1
ATOM 938 N N . ILE A 1 116 ? 7.992 12.782 -20.270 1.00 95.69 116 ILE A N 1
ATOM 939 C CA . ILE A 1 116 ? 7.602 11.646 -19.423 1.00 95.69 116 ILE A CA 1
ATOM 940 C C . ILE A 1 116 ? 7.633 10.353 -20.241 1.00 95.69 116 ILE A C 1
ATOM 942 O O . ILE A 1 116 ? 7.143 10.296 -21.374 1.00 95.69 116 ILE A O 1
ATOM 946 N N . SER A 1 117 ? 8.209 9.287 -19.682 1.00 96.25 117 SER A N 1
ATOM 947 C CA . SER A 1 117 ? 8.301 8.008 -20.390 1.00 96.25 117 SER A CA 1
ATOM 948 C C . SER A 1 117 ? 6.930 7.342 -20.555 1.00 96.25 117 SER A C 1
ATOM 950 O O . SER A 1 117 ? 6.038 7.484 -19.719 1.00 96.25 117 SER A O 1
ATOM 952 N N . LYS A 1 118 ? 6.763 6.526 -21.608 1.00 95.69 118 LYS A N 1
ATOM 953 C CA . LYS A 1 118 ? 5.532 5.732 -21.804 1.00 95.69 118 LYS A CA 1
ATOM 954 C C . LYS A 1 118 ? 5.197 4.882 -20.577 1.00 95.69 118 LYS A C 1
ATOM 956 O O . LYS A 1 118 ? 4.036 4.799 -20.198 1.00 95.69 118 LYS A O 1
ATOM 961 N N . ARG A 1 119 ? 6.220 4.293 -19.948 1.00 95.94 119 ARG A N 1
ATOM 962 C CA . ARG A 1 119 ? 6.071 3.515 -18.719 1.00 95.94 119 ARG A CA 1
ATOM 963 C C . ARG A 1 119 ? 5.433 4.349 -17.614 1.00 95.94 119 ARG A C 1
ATOM 965 O O . ARG A 1 119 ? 4.452 3.910 -17.042 1.00 95.94 119 ARG A O 1
ATOM 972 N N . GLU A 1 120 ? 5.935 5.549 -17.346 1.00 97.44 120 GLU A N 1
ATOM 973 C CA . GLU A 1 120 ? 5.398 6.410 -16.283 1.00 97.44 120 GLU A CA 1
ATOM 974 C C . GLU A 1 120 ? 3.955 6.859 -16.546 1.00 97.44 120 GLU A C 1
ATOM 976 O O . GLU A 1 120 ? 3.164 6.952 -15.608 1.00 97.44 120 GLU A O 1
ATOM 981 N N . ILE A 1 121 ? 3.585 7.064 -17.815 1.00 97.50 121 ILE A N 1
ATOM 982 C CA . ILE A 1 121 ? 2.187 7.292 -18.213 1.00 97.50 121 ILE A CA 1
ATOM 983 C C . ILE A 1 121 ? 1.326 6.061 -17.907 1.00 97.50 121 ILE A C 1
ATOM 985 O O . ILE A 1 121 ? 0.248 6.196 -17.321 1.00 97.50 121 ILE A O 1
ATOM 989 N N . HIS A 1 122 ? 1.804 4.860 -18.257 1.00 97.50 122 HIS A N 1
ATOM 990 C CA . HIS A 1 122 ? 1.118 3.615 -17.916 1.00 97.50 122 HIS A CA 1
ATOM 991 C C . HIS A 1 122 ? 0.981 3.461 -16.401 1.00 97.50 122 HIS A C 1
ATOM 993 O O . HIS A 1 122 ? -0.132 3.253 -15.941 1.00 97.50 122 HIS A O 1
ATOM 999 N N . GLU A 1 123 ? 2.034 3.689 -15.611 1.00 97.75 123 GLU A N 1
ATOM 1000 C CA . GLU A 1 123 ? 1.979 3.630 -14.142 1.00 97.75 123 GLU A CA 1
ATOM 1001 C C . GLU A 1 123 ? 0.896 4.561 -13.570 1.00 97.75 123 GLU A C 1
ATOM 1003 O O . GLU A 1 123 ? 0.173 4.182 -12.650 1.00 97.75 123 GLU A O 1
ATOM 1008 N N . THR A 1 124 ? 0.740 5.768 -14.119 1.00 98.12 124 THR A N 1
ATOM 1009 C CA . THR A 1 124 ? -0.303 6.724 -13.707 1.00 98.12 124 THR A CA 1
ATOM 1010 C C . THR A 1 124 ? -1.703 6.257 -14.087 1.00 98.12 124 THR A C 1
ATOM 1012 O O . THR A 1 124 ? -2.578 6.188 -13.220 1.00 98.12 124 THR A O 1
ATOM 1015 N N . SER A 1 125 ? -1.924 5.880 -15.348 1.00 98.00 125 SER A N 1
ATOM 1016 C CA . SER A 1 125 ? -3.235 5.391 -15.804 1.00 98.00 125 SER A CA 1
ATOM 1017 C C . SER A 1 125 ? -3.660 4.092 -15.108 1.00 98.00 125 SER A C 1
ATOM 1019 O O . SER A 1 125 ? -4.793 3.970 -14.648 1.00 98.00 125 SER A O 1
ATOM 1021 N N . ASN A 1 126 ? -2.736 3.145 -14.960 1.00 98.50 126 ASN A N 1
ATOM 1022 C CA . ASN A 1 126 ? -2.962 1.837 -14.363 1.00 98.50 126 ASN A CA 1
ATOM 1023 C C . ASN A 1 126 ? -3.323 1.945 -12.884 1.00 98.50 126 ASN A C 1
ATOM 1025 O O . ASN A 1 126 ? -4.314 1.358 -12.456 1.00 98.50 126 ASN A O 1
ATOM 1029 N N . THR A 1 127 ? -2.568 2.729 -12.106 1.00 98.44 127 THR A N 1
ATOM 1030 C CA . THR A 1 127 ? -2.875 2.957 -10.687 1.00 98.44 127 THR A CA 1
ATOM 1031 C C . THR A 1 127 ? -4.246 3.620 -10.523 1.00 98.44 127 THR A C 1
ATOM 1033 O O . THR A 1 127 ? -5.017 3.216 -9.653 1.00 98.44 127 THR A O 1
ATOM 1036 N N . PHE A 1 128 ? -4.593 4.595 -11.371 1.00 98.31 128 PHE A N 1
ATOM 1037 C CA . PHE A 1 128 ? -5.915 5.228 -11.340 1.00 98.31 128 PHE A CA 1
ATOM 1038 C C . PHE A 1 128 ? -7.043 4.230 -11.650 1.00 98.31 128 PHE A C 1
ATOM 1040 O O . PHE A 1 128 ? -8.055 4.194 -10.947 1.00 98.31 128 PHE A O 1
ATOM 1047 N N . HIS A 1 129 ? -6.866 3.374 -12.660 1.00 98.44 129 HIS A N 1
ATOM 1048 C CA . HIS A 1 129 ? -7.838 2.331 -12.992 1.00 98.44 129 HIS A CA 1
ATOM 1049 C C . HIS A 1 129 ? -7.962 1.268 -11.896 1.00 98.44 129 HIS A C 1
ATOM 1051 O O . HIS A 1 129 ? -9.082 0.892 -11.560 1.00 98.44 129 HIS A O 1
ATOM 1057 N N . ALA A 1 130 ? -6.852 0.824 -11.302 1.00 98.44 130 ALA A N 1
ATOM 1058 C CA . ALA A 1 130 ? -6.858 -0.132 -10.194 1.00 98.44 130 ALA A CA 1
ATOM 1059 C C . ALA A 1 130 ? -7.580 0.436 -8.960 1.00 98.44 130 ALA A C 1
ATOM 1061 O O . ALA A 1 130 ? -8.360 -0.261 -8.313 1.00 98.44 130 ALA A O 1
ATOM 1062 N N . LEU A 1 131 ? -7.393 1.728 -8.672 1.00 97.75 131 LEU A N 1
ATOM 1063 C CA . LEU A 1 131 ? -8.116 2.412 -7.603 1.00 97.75 131 LEU A CA 1
ATOM 1064 C C . LEU A 1 131 ? -9.629 2.455 -7.867 1.00 97.75 131 LEU A C 1
ATOM 1066 O O . LEU A 1 131 ? -10.418 2.149 -6.976 1.00 97.75 131 LEU A O 1
ATOM 1070 N N . ASN A 1 132 ? -10.049 2.801 -9.088 1.00 97.06 132 ASN A N 1
ATOM 1071 C CA . ASN A 1 132 ? -11.469 2.799 -9.460 1.00 97.06 132 ASN A CA 1
ATOM 1072 C C . ASN A 1 132 ? -12.073 1.388 -9.419 1.00 97.06 132 ASN A C 1
ATOM 1074 O O . ASN A 1 132 ? -13.206 1.216 -8.978 1.00 97.06 132 ASN A O 1
ATOM 1078 N N . PHE A 1 133 ? -11.310 0.378 -9.830 1.00 97.44 133 PHE A N 1
ATOM 1079 C CA . PHE A 1 133 ? -11.714 -1.022 -9.755 1.00 97.44 133 PHE A CA 1
ATOM 1080 C C . PHE A 1 133 ? -12.009 -1.465 -8.317 1.00 97.44 133 PHE A C 1
ATOM 1082 O O . PHE A 1 133 ? -13.061 -2.052 -8.071 1.00 97.44 133 PHE A O 1
ATOM 1089 N N . LEU A 1 134 ? -11.162 -1.102 -7.348 1.00 96.25 134 LEU A N 1
ATOM 1090 C CA . LEU A 1 134 ? -11.420 -1.406 -5.935 1.00 96.25 134 LEU A CA 1
ATOM 1091 C C . LEU A 1 134 ? -12.671 -0.729 -5.387 1.00 96.25 134 LEU A C 1
ATOM 1093 O O . LEU A 1 134 ? -13.389 -1.329 -4.593 1.00 96.25 134 LEU A O 1
ATOM 1097 N N . GLN A 1 135 ? -12.994 0.480 -5.849 1.00 93.19 135 GLN A N 1
ATOM 1098 C CA . GLN A 1 135 ? -14.241 1.137 -5.452 1.00 93.19 135 GLN A CA 1
ATOM 1099 C C . GLN A 1 135 ? -15.481 0.372 -5.931 1.00 93.19 135 GLN A C 1
ATOM 1101 O O . GLN A 1 135 ? -16.470 0.295 -5.202 1.00 93.19 135 GLN A O 1
ATOM 1106 N N . LEU A 1 136 ? -15.422 -0.229 -7.124 1.00 94.56 136 LEU A N 1
ATOM 1107 C CA . LEU A 1 136 ? -16.483 -1.109 -7.628 1.00 94.56 136 LEU A CA 1
ATOM 1108 C C . LEU A 1 136 ? -16.535 -2.433 -6.854 1.00 94.56 136 LEU A C 1
ATOM 1110 O O . LEU A 1 136 ? -17.613 -2.984 -6.641 1.00 94.56 136 LEU A O 1
ATOM 1114 N N . LYS A 1 137 ? -15.381 -2.908 -6.382 1.00 93.75 137 LYS A N 1
ATOM 1115 C CA . LYS A 1 137 ? -15.213 -4.133 -5.593 1.00 93.75 137 LYS A CA 1
ATOM 1116 C C . LYS A 1 137 ? -15.193 -3.904 -4.082 1.00 93.75 137 LYS A C 1
ATOM 1118 O O . LYS A 1 137 ? -14.694 -4.748 -3.349 1.00 93.75 137 LYS A O 1
ATOM 1123 N N . LYS A 1 138 ? -15.763 -2.805 -3.573 1.00 90.88 138 LYS A N 1
ATOM 1124 C CA . LYS A 1 138 ? -15.655 -2.425 -2.148 1.00 90.88 138 LYS A CA 1
ATOM 1125 C C . LYS A 1 138 ? -16.047 -3.527 -1.151 1.00 90.88 138 LYS A C 1
ATOM 1127 O O . LYS A 1 138 ? -15.508 -3.571 -0.058 1.00 90.88 138 LYS A O 1
ATOM 1132 N N . ASN A 1 139 ? -16.953 -4.432 -1.526 1.00 91.69 139 ASN A N 1
ATOM 1133 C CA . ASN A 1 139 ? -17.419 -5.527 -0.668 1.00 91.69 139 ASN A CA 1
ATOM 1134 C C . ASN A 1 139 ? -16.644 -6.844 -0.878 1.00 91.69 139 ASN A C 1
ATOM 1136 O O . ASN A 1 139 ? -16.913 -7.823 -0.188 1.00 91.69 139 ASN A O 1
ATOM 1140 N N . GLU A 1 140 ? -15.720 -6.897 -1.838 1.00 94.94 140 GLU A N 1
ATOM 1141 C CA . GLU A 1 140 ? -14.959 -8.100 -2.169 1.00 94.94 140 GLU A CA 1
ATOM 1142 C C . GLU A 1 140 ? -13.804 -8.294 -1.193 1.00 94.94 140 GLU A C 1
ATOM 1144 O O . GLU A 1 140 ? -12.957 -7.417 -1.014 1.00 94.94 140 GLU A O 1
ATOM 1149 N N . GLU A 1 141 ? -13.775 -9.447 -0.537 1.00 94.88 141 GLU A N 1
ATOM 1150 C CA . GLU A 1 141 ? -12.735 -9.786 0.426 1.00 94.88 141 GLU A CA 1
ATOM 1151 C C . GLU A 1 141 ? -11.362 -9.915 -0.233 1.00 94.88 141 GLU A C 1
ATOM 1153 O O . GLU A 1 141 ? -11.230 -10.359 -1.372 1.00 94.88 141 GLU A O 1
ATOM 1158 N N . ILE A 1 142 ? -10.317 -9.606 0.534 1.00 97.62 142 ILE A N 1
ATOM 1159 C CA . ILE A 1 142 ? -8.945 -9.845 0.096 1.00 97.62 142 ILE A CA 1
ATOM 1160 C C . ILE A 1 142 ? -8.734 -11.348 -0.155 1.00 97.62 142 ILE A C 1
ATOM 1162 O O . ILE A 1 142 ? -9.010 -12.198 0.701 1.00 97.62 142 ILE A O 1
ATOM 1166 N N . SER A 1 143 ? -8.212 -11.671 -1.335 1.00 98.25 143 SER A N 1
ATOM 1167 C CA . SER A 1 143 ? -7.895 -13.027 -1.786 1.00 98.25 143 SER A CA 1
ATOM 1168 C C . SER A 1 143 ? -6.572 -13.055 -2.559 1.00 98.25 143 SER A C 1
ATOM 1170 O O . SER A 1 143 ? -6.019 -12.003 -2.891 1.00 98.25 143 SER A O 1
ATOM 1172 N N . GLU A 1 144 ? -6.035 -14.252 -2.832 1.00 98.25 144 GLU A N 1
ATOM 1173 C CA . GLU A 1 144 ? -4.850 -14.394 -3.696 1.00 98.25 144 GLU A CA 1
ATOM 1174 C C . GLU A 1 144 ? -5.178 -13.888 -5.114 1.00 98.25 144 GLU A C 1
ATOM 1176 O O . GLU A 1 144 ? -4.359 -13.215 -5.740 1.00 98.25 144 GLU A O 1
ATOM 1181 N N . GLU A 1 145 ? -6.408 -14.135 -5.567 1.00 98.25 145 GLU A N 1
ATOM 1182 C CA . GLU A 1 145 ? -6.949 -13.725 -6.859 1.00 98.25 145 GLU A CA 1
ATOM 1183 C C . GLU A 1 145 ? -7.059 -12.202 -6.967 1.00 98.25 145 GLU A C 1
ATOM 1185 O O . GLU A 1 145 ? -6.539 -11.631 -7.920 1.00 98.25 145 GLU A O 1
ATOM 1190 N N . LEU A 1 146 ? -7.633 -11.520 -5.968 1.00 98.38 146 LEU A N 1
ATOM 1191 C CA . LEU A 1 146 ? -7.732 -10.057 -5.968 1.00 98.38 146 LEU A CA 1
ATOM 1192 C C . LEU A 1 146 ? -6.341 -9.407 -5.955 1.00 98.38 146 LEU A C 1
ATOM 1194 O O . LEU A 1 146 ? -6.113 -8.415 -6.646 1.00 98.38 146 LEU A O 1
ATOM 1198 N N . CYS A 1 147 ? -5.384 -9.980 -5.213 1.00 98.50 147 CYS A N 1
ATOM 1199 C CA . CYS A 1 147 ? -3.993 -9.518 -5.242 1.00 98.50 147 CYS A CA 1
ATOM 1200 C C . CYS A 1 147 ? -3.390 -9.630 -6.653 1.00 98.50 147 CYS A C 1
ATOM 1202 O O . CYS A 1 147 ? -2.738 -8.693 -7.119 1.00 98.50 147 CYS A O 1
ATOM 1204 N N . ALA A 1 148 ? -3.608 -10.759 -7.335 1.00 98.44 148 ALA A N 1
ATOM 1205 C CA . ALA A 1 148 ? -3.146 -10.984 -8.703 1.00 98.44 148 ALA A CA 1
ATOM 1206 C C . ALA A 1 148 ? -3.846 -10.066 -9.722 1.00 98.44 148 ALA A C 1
ATOM 1208 O O . ALA A 1 148 ? -3.167 -9.489 -10.569 1.00 98.44 148 ALA A O 1
ATOM 1209 N N . GLU A 1 149 ? -5.164 -9.863 -9.617 1.00 98.38 149 GLU A N 1
ATOM 1210 C CA . GLU A 1 149 ? -5.937 -8.941 -10.464 1.00 98.38 149 GLU A CA 1
ATOM 1211 C C . GLU A 1 149 ? -5.437 -7.500 -10.324 1.00 98.38 149 GLU A C 1
ATOM 1213 O O . GLU A 1 149 ? -5.183 -6.819 -11.321 1.00 98.38 149 GLU A O 1
ATOM 1218 N N . LEU A 1 150 ? -5.227 -7.036 -9.089 1.00 98.44 150 LEU A N 1
ATOM 1219 C CA . LEU A 1 150 ? -4.689 -5.702 -8.835 1.00 98.44 150 LEU A CA 1
ATOM 1220 C C . LEU A 1 150 ? -3.290 -5.537 -9.402 1.00 98.44 150 LEU A C 1
ATOM 1222 O O . LEU A 1 150 ? -3.002 -4.528 -10.045 1.00 98.44 150 LEU A O 1
ATOM 1226 N N . HIS A 1 151 ? -2.419 -6.519 -9.179 1.00 98.62 151 HIS A N 1
ATOM 1227 C CA . HIS A 1 151 ? -1.080 -6.473 -9.736 1.00 98.62 151 HIS A CA 1
ATOM 1228 C C . HIS A 1 151 ? -1.115 -6.487 -11.270 1.00 98.62 151 HIS A C 1
ATOM 1230 O O . HIS A 1 151 ? -0.389 -5.712 -11.895 1.00 98.62 151 HIS A O 1
ATOM 1236 N N . PHE A 1 152 ? -2.002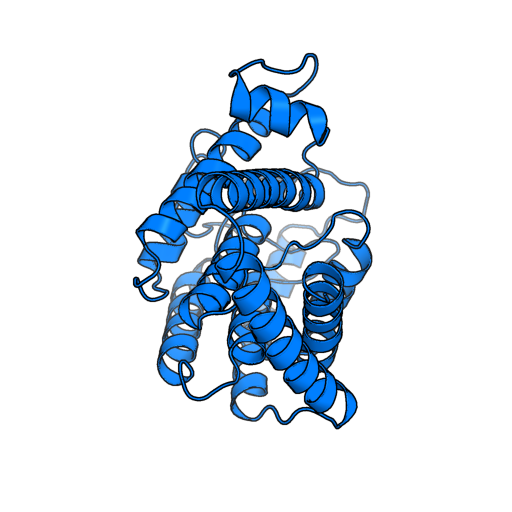 -7.284 -11.879 1.00 98.62 152 PHE A N 1
ATOM 1237 C CA . PHE A 1 152 ? -2.215 -7.269 -13.323 1.00 98.62 152 PHE A CA 1
ATOM 1238 C C . PHE A 1 152 ? -2.578 -5.867 -13.811 1.00 98.62 152 PHE A C 1
ATOM 1240 O O . PHE A 1 152 ? -1.940 -5.353 -14.725 1.00 98.62 152 PHE A O 1
ATOM 1247 N N . MET A 1 153 ? -3.551 -5.213 -13.171 1.00 98.38 153 MET A N 1
ATOM 1248 C CA . MET A 1 153 ? -3.962 -3.859 -13.542 1.00 98.38 153 MET A CA 1
ATOM 1249 C C . MET A 1 153 ? -2.832 -2.844 -13.379 1.00 98.38 153 MET A C 1
ATOM 1251 O O . MET A 1 153 ? -2.609 -2.047 -14.283 1.00 98.38 153 MET A O 1
ATOM 1255 N N . VAL A 1 154 ? -2.111 -2.881 -12.255 1.00 98.31 154 VAL A N 1
ATOM 1256 C CA . VAL A 1 154 ? -1.027 -1.936 -11.939 1.00 98.31 154 VAL A CA 1
ATOM 1257 C C . VAL A 1 154 ? 0.150 -2.072 -12.914 1.00 98.31 154 VAL A C 1
ATOM 1259 O O . VAL A 1 154 ? 0.750 -1.060 -13.282 1.00 98.31 154 VAL A O 1
ATOM 1262 N N . GLN A 1 155 ? 0.468 -3.291 -13.357 1.00 97.88 155 GLN A N 1
ATOM 1263 C CA . GLN A 1 155 ? 1.621 -3.588 -14.219 1.00 97.88 155 GLN A CA 1
ATOM 1264 C C . GLN A 1 155 ? 1.276 -3.854 -15.690 1.00 97.88 155 GLN A C 1
ATOM 1266 O O . GLN A 1 155 ? 2.164 -4.200 -16.473 1.00 97.88 155 GLN A O 1
ATOM 1271 N N . LYS A 1 156 ? 0.014 -3.680 -16.093 1.00 96.62 156 LYS A N 1
ATOM 1272 C CA . LYS A 1 156 ? -0.414 -3.860 -17.482 1.00 96.62 156 LYS A CA 1
ATOM 1273 C C . LYS A 1 156 ? 0.419 -2.982 -18.426 1.00 96.62 156 LYS A C 1
ATOM 1275 O O . LYS A 1 156 ? 0.584 -1.792 -18.171 1.00 96.62 156 LYS A O 1
ATOM 1280 N N . ASP A 1 157 ? 0.925 -3.566 -19.511 1.00 96.38 157 ASP A N 1
ATOM 1281 C CA . ASP A 1 157 ? 1.777 -2.894 -20.508 1.00 96.38 157 ASP A CA 1
ATOM 1282 C C . ASP A 1 157 ? 3.117 -2.352 -19.940 1.00 96.38 157 ASP A C 1
ATOM 1284 O O . ASP A 1 157 ? 3.769 -1.507 -20.557 1.00 96.38 157 ASP A O 1
ATOM 1288 N N . ILE A 1 158 ? 3.541 -2.838 -18.762 1.00 94.69 158 ILE A N 1
ATOM 1289 C CA . ILE A 1 158 ? 4.807 -2.483 -18.092 1.00 94.69 158 ILE A CA 1
ATOM 1290 C C . ILE A 1 158 ? 5.633 -3.734 -17.775 1.00 94.69 158 ILE A C 1
ATOM 1292 O O . ILE A 1 158 ? 6.828 -3.764 -18.077 1.00 94.69 158 ILE A O 1
ATOM 1296 N N . ASP A 1 159 ? 5.015 -4.740 -17.151 1.00 91.25 159 ASP A N 1
ATOM 1297 C CA . ASP A 1 159 ? 5.639 -6.030 -16.841 1.00 91.25 159 ASP A CA 1
ATOM 1298 C C . ASP A 1 159 ? 5.287 -7.081 -17.909 1.00 91.25 159 ASP A C 1
ATOM 1300 O O . ASP A 1 159 ? 4.281 -6.963 -18.607 1.00 91.25 159 ASP A O 1
ATOM 1304 N N . GLU A 1 160 ? 6.117 -8.117 -18.041 1.00 90.25 160 GLU A N 1
ATOM 1305 C CA . GLU A 1 160 ? 5.867 -9.220 -18.981 1.00 90.25 160 GLU A CA 1
ATOM 1306 C C . GLU A 1 160 ? 4.905 -10.273 -18.435 1.00 90.25 160 GLU A C 1
ATOM 1308 O O . GLU A 1 160 ? 4.221 -10.928 -19.214 1.00 90.25 160 GLU A O 1
ATOM 1313 N N . ASN A 1 161 ? 4.856 -10.448 -17.113 1.00 93.50 161 ASN A N 1
ATOM 1314 C CA . ASN A 1 161 ? 4.019 -11.435 -16.434 1.00 93.50 161 ASN A CA 1
ATOM 1315 C C . ASN A 1 161 ? 3.119 -10.735 -15.393 1.00 93.50 161 ASN A C 1
ATOM 1317 O O . ASN A 1 161 ? 3.169 -11.049 -14.197 1.00 93.50 161 ASN A O 1
ATOM 1321 N N . PRO A 1 162 ? 2.307 -9.742 -15.808 1.00 96.19 162 PRO A N 1
ATOM 1322 C CA . PRO A 1 162 ? 1.430 -9.024 -14.900 1.00 96.19 162 PRO A CA 1
ATOM 1323 C C . PRO A 1 162 ? 0.436 -10.003 -14.261 1.00 96.19 162 PRO A C 1
ATOM 1325 O O . PRO A 1 162 ? -0.286 -10.727 -14.932 1.00 96.19 162 PRO A O 1
ATOM 1328 N N . GLY A 1 163 ? 0.429 -10.035 -12.934 1.00 97.56 163 GLY A N 1
ATOM 1329 C CA . GLY A 1 163 ? -0.495 -10.838 -12.120 1.00 97.56 163 GLY A CA 1
ATOM 1330 C C . GLY A 1 163 ? 0.087 -12.180 -11.678 1.00 97.56 163 GLY A C 1
ATOM 1331 O O . GLY A 1 163 ? -0.519 -12.869 -10.863 1.00 97.56 163 GLY A O 1
ATOM 1332 N N . GLU A 1 164 ? 1.287 -12.528 -12.143 1.00 98.06 164 GLU A N 1
ATOM 1333 C CA . GLU A 1 164 ? 1.988 -13.741 -11.732 1.00 98.06 164 GLU A CA 1
ATOM 1334 C C . GLU A 1 164 ? 3.027 -13.463 -10.646 1.00 98.06 164 GLU A C 1
ATOM 1336 O O . GLU A 1 164 ? 3.801 -12.509 -10.733 1.00 98.06 164 GLU A O 1
ATOM 1341 N N . TYR A 1 165 ? 3.096 -14.336 -9.637 1.00 98.19 165 TYR A N 1
ATOM 1342 C CA . TYR A 1 165 ? 4.148 -14.263 -8.625 1.00 98.19 165 TYR A CA 1
ATOM 1343 C C . TYR A 1 165 ? 5.547 -14.364 -9.235 1.00 98.19 165 TYR A C 1
ATOM 1345 O O . TYR A 1 165 ? 5.773 -14.996 -10.272 1.00 98.19 165 TYR A O 1
ATOM 1353 N N . LYS A 1 166 ? 6.514 -13.753 -8.548 1.00 95.69 166 LYS A N 1
ATOM 1354 C CA . LYS A 1 166 ? 7.909 -13.720 -8.979 1.00 95.69 166 LYS A CA 1
ATOM 1355 C C . LYS A 1 166 ? 8.467 -15.134 -9.155 1.00 95.69 166 LYS A C 1
ATOM 1357 O O . LYS A 1 166 ? 8.286 -16.012 -8.313 1.00 95.69 166 LYS A O 1
ATOM 1362 N N . ARG A 1 167 ? 9.209 -15.326 -10.247 1.00 94.31 167 ARG A N 1
ATOM 1363 C CA . ARG A 1 167 ? 9.939 -16.572 -10.550 1.00 94.31 167 ARG A CA 1
ATOM 1364 C C . ARG A 1 167 ? 11.395 -16.535 -10.080 1.00 94.31 167 ARG A C 1
ATOM 1366 O O . ARG A 1 167 ? 12.042 -17.572 -10.001 1.00 94.31 167 ARG A O 1
ATOM 1373 N N . PHE A 1 168 ? 11.890 -15.343 -9.756 1.00 93.00 168 PHE A N 1
ATOM 1374 C CA . PHE A 1 168 ? 13.265 -15.088 -9.344 1.00 93.00 168 PHE A CA 1
ATOM 1375 C C . PHE A 1 168 ? 13.291 -14.405 -7.979 1.00 93.00 168 PHE A C 1
ATOM 1377 O O . PHE A 1 168 ? 12.315 -13.775 -7.566 1.00 93.00 168 PHE A O 1
ATOM 1384 N N . TYR A 1 169 ? 14.418 -14.537 -7.283 1.00 92.88 169 TYR A N 1
ATOM 1385 C CA . TYR A 1 169 ? 14.648 -13.851 -6.019 1.00 92.88 169 TYR A CA 1
ATOM 1386 C C . TYR A 1 169 ? 14.665 -12.331 -6.229 1.00 92.88 169 TYR A C 1
ATOM 1388 O O . TYR A 1 169 ? 15.222 -11.827 -7.204 1.00 92.88 169 TYR A O 1
ATOM 1396 N N . ASN A 1 170 ? 14.063 -11.599 -5.294 1.00 90.06 170 ASN A N 1
ATOM 1397 C CA . ASN A 1 170 ? 14.139 -10.145 -5.210 1.00 90.06 170 ASN A CA 1
ATOM 1398 C C . ASN A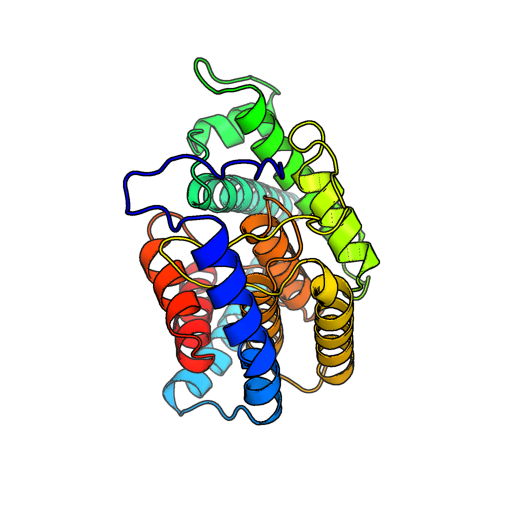 1 170 ? 14.326 -9.720 -3.747 1.00 90.06 170 ASN A C 1
ATOM 1400 O O . ASN A 1 170 ? 14.160 -10.510 -2.817 1.00 90.06 170 ASN A O 1
ATOM 1404 N N . TYR A 1 171 ? 14.709 -8.466 -3.547 1.00 88.00 171 TYR A N 1
ATOM 1405 C CA . TYR A 1 171 ? 14.895 -7.882 -2.227 1.00 88.00 171 TYR A CA 1
ATOM 1406 C C . TYR A 1 171 ? 14.496 -6.409 -2.268 1.00 88.00 171 TYR A C 1
ATOM 1408 O O . TYR A 1 171 ? 14.581 -5.760 -3.316 1.00 88.00 171 TYR A O 1
ATOM 1416 N N . VAL A 1 172 ? 14.068 -5.877 -1.128 1.00 84.19 172 VAL A N 1
ATOM 1417 C CA . VAL A 1 172 ? 13.777 -4.450 -0.992 1.00 84.19 172 VAL A CA 1
ATOM 1418 C C . VAL A 1 172 ? 15.077 -3.741 -0.632 1.00 84.19 172 VAL A C 1
ATOM 1420 O O . VAL A 1 172 ? 15.770 -4.114 0.313 1.00 84.19 172 VAL A O 1
ATOM 1423 N N . LYS A 1 173 ? 15.456 -2.731 -1.414 1.00 73.25 173 LYS A N 1
ATOM 1424 C CA . LYS A 1 173 ? 16.702 -1.991 -1.181 1.00 73.25 173 LYS A CA 1
ATOM 1425 C C . LYS A 1 173 ? 16.675 -1.272 0.182 1.00 73.25 173 LYS A C 1
ATOM 1427 O O . LYS A 1 173 ? 15.611 -0.800 0.568 1.00 73.25 173 LYS A O 1
ATOM 1432 N N . PRO A 1 174 ? 17.831 -1.134 0.864 1.00 64.75 174 PRO A N 1
ATOM 1433 C CA . PRO A 1 174 ? 19.169 -1.523 0.404 1.00 64.75 174 PRO A CA 1
ATOM 1434 C C . PRO A 1 174 ? 19.502 -3.018 0.559 1.00 64.75 174 PRO A C 1
ATOM 1436 O O . PRO A 1 174 ? 20.329 -3.506 -0.204 1.00 64.75 174 PRO A O 1
ATOM 1439 N N . SER A 1 175 ? 18.867 -3.753 1.476 1.00 71.25 175 SER A N 1
ATOM 1440 C CA . SER A 1 175 ? 19.215 -5.161 1.754 1.00 71.25 175 SER A CA 1
ATOM 1441 C C . SER A 1 175 ? 18.141 -5.931 2.540 1.00 71.25 175 SER A C 1
ATOM 1443 O O . SER A 1 175 ? 18.452 -6.883 3.249 1.00 71.25 175 SER A O 1
ATOM 1445 N N . SER A 1 176 ? 16.872 -5.540 2.442 1.00 84.38 176 SER A N 1
ATOM 1446 C CA . SER A 1 176 ? 15.769 -6.225 3.123 1.00 84.38 176 SER A CA 1
ATOM 1447 C C . SER A 1 176 ? 15.355 -7.482 2.340 1.00 84.38 176 SER A C 1
ATOM 1449 O O . SER A 1 176 ? 14.827 -7.346 1.231 1.00 84.38 176 SER A O 1
ATOM 1451 N N . PRO A 1 177 ? 15.576 -8.701 2.877 1.00 91.69 177 PRO A N 1
ATOM 1452 C CA . PRO A 1 177 ? 15.174 -9.934 2.204 1.00 91.69 177 PRO A CA 1
ATOM 1453 C C . PRO A 1 177 ? 13.662 -10.059 2.093 1.00 91.69 177 PRO A C 1
ATOM 1455 O O . PRO A 1 177 ? 12.914 -9.471 2.875 1.00 91.69 177 PRO A O 1
ATOM 1458 N N . THR A 1 178 ? 13.233 -10.881 1.141 1.00 95.00 178 THR A N 1
ATOM 1459 C CA . THR A 1 178 ? 11.823 -11.189 0.901 1.00 95.00 178 THR A CA 1
ATOM 1460 C C . THR A 1 178 ? 11.617 -12.700 0.832 1.00 95.00 178 THR A C 1
ATOM 1462 O O . THR A 1 178 ? 12.579 -13.471 0.846 1.00 95.00 178 THR A O 1
ATOM 1465 N N . THR A 1 179 ? 10.366 -13.151 0.753 1.00 97.00 179 THR A N 1
ATOM 1466 C CA . THR A 1 179 ? 10.058 -14.582 0.629 1.00 97.00 179 THR A CA 1
ATOM 1467 C C . THR A 1 179 ? 10.660 -15.170 -0.664 1.00 97.00 179 THR A C 1
ATOM 1469 O O . THR A 1 179 ? 10.436 -14.602 -1.737 1.00 97.00 179 THR A O 1
ATOM 1472 N N . PRO A 1 180 ? 11.364 -16.321 -0.618 1.00 97.25 180 PRO A N 1
ATOM 1473 C CA . PRO A 1 180 ? 11.847 -17.021 -1.812 1.00 97.25 180 PRO A CA 1
ATOM 1474 C C . PRO A 1 180 ? 10.724 -17.329 -2.820 1.00 97.25 180 PRO A C 1
ATOM 1476 O O . PRO A 1 180 ? 9.612 -17.662 -2.396 1.00 97.25 180 PRO A O 1
ATOM 1479 N N . PRO A 1 181 ? 10.971 -17.277 -4.144 1.00 96.69 181 PRO A N 1
ATOM 1480 C CA . PRO A 1 181 ? 9.929 -17.423 -5.172 1.00 96.69 181 PRO A CA 1
ATOM 1481 C C . PRO A 1 181 ? 9.090 -18.704 -5.012 1.00 96.69 181 PRO A C 1
ATOM 1483 O O . PRO A 1 181 ? 7.861 -18.664 -5.060 1.00 96.69 181 PRO A O 1
ATOM 1486 N N . GLN A 1 182 ? 9.731 -19.830 -4.693 1.00 97.12 182 GLN A N 1
ATOM 1487 C CA . GLN A 1 182 ? 9.097 -21.130 -4.449 1.00 97.12 182 GLN A CA 1
ATOM 1488 C C . GLN A 1 182 ? 8.200 -21.178 -3.196 1.00 97.12 182 GLN A C 1
ATOM 1490 O O . GLN A 1 182 ? 7.454 -22.139 -3.013 1.00 97.12 182 GLN A O 1
ATOM 1495 N N . ARG A 1 183 ? 8.260 -20.158 -2.330 1.00 98.06 183 ARG A N 1
ATOM 1496 C CA . ARG A 1 183 ? 7.495 -20.043 -1.076 1.00 98.06 183 ARG A CA 1
ATOM 1497 C C . ARG A 1 183 ? 6.438 -18.940 -1.094 1.00 98.06 183 ARG A C 1
ATOM 1499 O O . ARG A 1 183 ? 5.590 -18.914 -0.206 1.00 98.06 183 ARG A O 1
ATOM 1506 N N . VAL A 1 184 ? 6.421 -18.070 -2.108 1.00 98.12 184 VAL A N 1
ATOM 1507 C CA . VAL A 1 184 ? 5.485 -16.929 -2.176 1.00 98.12 184 VAL A CA 1
ATOM 1508 C C . VAL A 1 184 ? 4.030 -17.375 -2.072 1.00 98.12 184 VAL A C 1
ATOM 1510 O O . VAL A 1 184 ? 3.286 -16.832 -1.261 1.00 98.12 184 VAL A O 1
ATOM 1513 N N . LYS A 1 185 ? 3.628 -18.398 -2.836 1.00 98.12 185 LYS A N 1
ATOM 1514 C CA . LYS A 1 185 ? 2.245 -18.901 -2.826 1.00 98.12 185 LYS A CA 1
ATOM 1515 C C . LYS A 1 185 ? 1.812 -19.386 -1.440 1.00 98.12 185 LYS A C 1
ATOM 1517 O O . LYS A 1 185 ? 0.698 -19.120 -1.003 1.00 98.12 185 LYS A O 1
ATOM 1522 N N . GLU A 1 186 ? 2.707 -20.071 -0.732 1.00 97.81 186 GLU A N 1
ATOM 1523 C CA . GLU A 1 186 ? 2.469 -20.513 0.642 1.00 97.81 186 GLU A CA 1
ATOM 1524 C C . GLU A 1 186 ? 2.244 -19.310 1.570 1.00 97.81 186 GLU A C 1
ATOM 1526 O O . GLU A 1 186 ? 1.247 -19.261 2.292 1.00 97.81 186 GLU A O 1
ATOM 1531 N N . ARG A 1 187 ? 3.123 -18.302 1.512 1.00 98.19 187 ARG A N 1
ATOM 1532 C CA . ARG A 1 187 ? 3.039 -17.120 2.381 1.00 98.19 187 ARG A CA 1
ATOM 1533 C C . ARG A 1 187 ? 1.850 -16.218 2.072 1.00 98.19 187 ARG A C 1
ATOM 1535 O O . ARG A 1 187 ? 1.209 -15.739 3.004 1.00 98.19 187 ARG A O 1
ATOM 1542 N N . MET A 1 188 ? 1.503 -16.034 0.800 1.00 98.62 188 MET A N 1
ATOM 1543 C CA . MET A 1 188 ? 0.312 -15.276 0.406 1.00 98.62 188 MET A CA 1
ATOM 1544 C C . MET A 1 188 ? -0.965 -15.944 0.912 1.00 98.62 188 MET A C 1
ATOM 1546 O O . MET A 1 188 ? -1.814 -15.270 1.496 1.00 98.62 188 MET A O 1
ATOM 1550 N N . ARG A 1 189 ? -1.064 -17.275 0.806 1.00 98.50 189 ARG A N 1
ATOM 1551 C CA . ARG A 1 189 ? -2.178 -18.028 1.392 1.00 98.50 189 ARG A CA 1
ATOM 1552 C C . ARG A 1 189 ? -2.272 -17.842 2.904 1.00 98.50 189 ARG A C 1
ATOM 1554 O O . ARG A 1 189 ? -3.366 -17.650 3.433 1.00 98.50 189 ARG A O 1
ATOM 1561 N N . MET A 1 190 ? -1.137 -17.879 3.604 1.00 98.19 190 MET A N 1
ATOM 1562 C CA . MET A 1 190 ? -1.088 -17.635 5.050 1.00 98.19 190 MET A CA 1
ATOM 1563 C C . MET A 1 190 ? -1.535 -16.215 5.407 1.00 98.19 190 MET A C 1
ATOM 1565 O O . MET A 1 190 ? -2.330 -16.051 6.329 1.00 98.19 190 MET A O 1
ATOM 1569 N N . LEU A 1 191 ? -1.072 -15.200 4.673 1.00 98.69 191 LEU A N 1
ATOM 1570 C CA . LEU A 1 191 ? -1.448 -13.802 4.885 1.00 98.69 191 LEU A CA 1
ATOM 1571 C C . LEU A 1 191 ? -2.950 -13.575 4.652 1.00 98.69 191 LEU A C 1
ATOM 1573 O O . LEU A 1 191 ? -3.625 -12.983 5.494 1.00 98.69 191 LEU A O 1
ATOM 1577 N N . VAL A 1 192 ? -3.497 -14.091 3.551 1.00 98.56 192 VAL A N 1
ATOM 1578 C CA . VAL A 1 192 ? -4.935 -14.008 3.250 1.00 98.56 192 VAL A CA 1
ATOM 1579 C C . VAL A 1 192 ? -5.759 -14.745 4.311 1.00 98.56 192 VAL A C 1
ATOM 1581 O O . VAL A 1 192 ? -6.767 -14.223 4.789 1.00 98.56 192 VAL A O 1
ATOM 1584 N N . GLY A 1 193 ? -5.320 -15.933 4.738 1.00 98.38 193 GLY A N 1
ATOM 1585 C CA . GLY A 1 193 ? -5.954 -16.673 5.832 1.00 98.38 193 GLY A CA 1
ATOM 1586 C C . GLY A 1 193 ? -5.932 -15.904 7.156 1.00 98.38 193 GLY A C 1
ATOM 1587 O O . GLY A 1 193 ? -6.948 -15.836 7.850 1.00 98.38 193 GLY A O 1
ATOM 1588 N N . TRP A 1 194 ? -4.806 -15.263 7.478 1.00 98.44 194 TRP A N 1
ATOM 1589 C CA . TRP A 1 194 ? -4.670 -14.403 8.653 1.00 98.44 194 TRP A CA 1
ATOM 1590 C C . TRP A 1 194 ? -5.618 -13.200 8.599 1.00 98.44 194 TRP A C 1
ATOM 1592 O O . TRP A 1 194 ? -6.291 -12.922 9.591 1.00 98.44 194 TRP A O 1
ATOM 1602 N N . TYR A 1 195 ? -5.736 -12.532 7.447 1.00 98.50 195 TYR A N 1
ATOM 1603 C CA . TYR A 1 195 ? -6.690 -11.437 7.252 1.00 98.50 195 TYR A CA 1
ATOM 1604 C C . TYR A 1 195 ? -8.130 -11.902 7.497 1.00 98.50 195 TYR A C 1
ATOM 1606 O O . TYR A 1 195 ? -8.846 -11.294 8.294 1.00 98.50 195 TYR A O 1
ATOM 1614 N N . ARG A 1 196 ? -8.543 -13.023 6.890 1.00 97.88 196 ARG A N 1
ATOM 1615 C CA . ARG A 1 196 ? -9.904 -13.569 7.046 1.00 97.88 196 ARG A CA 1
ATOM 1616 C C . ARG A 1 196 ? -10.231 -13.957 8.485 1.00 97.88 196 ARG A C 1
ATOM 1618 O O . ARG A 1 196 ? -11.370 -13.801 8.904 1.00 97.88 196 ARG A O 1
ATOM 1625 N N . LYS A 1 197 ? -9.246 -14.437 9.248 1.00 97.62 197 LYS A N 1
ATOM 1626 C CA . LYS A 1 197 ? -9.397 -14.749 10.679 1.00 97.62 197 LYS A CA 1
ATOM 1627 C C . LYS A 1 197 ? -9.553 -13.488 11.542 1.00 97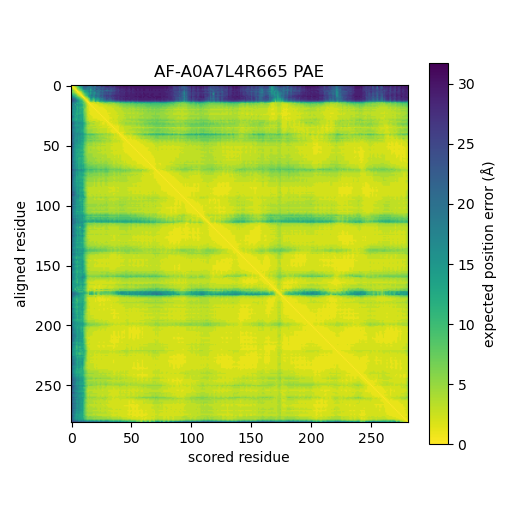.62 197 LYS A C 1
ATOM 1629 O O . LYS A 1 197 ? -10.171 -13.550 12.600 1.00 97.62 197 LYS A O 1
ATOM 1634 N N . ASN A 1 198 ? -8.955 -12.371 11.128 1.00 97.38 198 ASN A N 1
ATOM 1635 C CA . ASN A 1 198 ? -8.814 -11.170 11.955 1.00 97.38 198 ASN A CA 1
ATOM 1636 C C . ASN A 1 198 ? -9.724 -9.999 11.567 1.00 97.38 198 ASN A C 1
ATOM 1638 O O . ASN A 1 198 ? -9.881 -9.074 12.369 1.00 97.38 198 ASN A O 1
ATOM 1642 N N . ARG A 1 199 ? -10.348 -10.028 10.385 1.00 94.62 199 ARG A N 1
ATOM 1643 C CA . ARG A 1 199 ? -11.403 -9.073 10.010 1.00 94.62 199 ARG A CA 1
ATOM 1644 C C . ARG A 1 199 ? -12.533 -9.090 11.044 1.00 94.62 199 ARG A C 1
ATOM 1646 O O . ARG A 1 199 ? -12.976 -10.152 11.467 1.00 94.62 199 ARG A O 1
ATOM 1653 N N . GLY A 1 200 ? -12.946 -7.910 11.498 1.00 94.00 200 GLY A N 1
ATOM 1654 C CA . GLY A 1 200 ? -13.934 -7.747 12.572 1.00 94.00 200 GLY A CA 1
ATOM 1655 C C . GLY A 1 200 ? -13.431 -8.047 13.993 1.00 94.00 200 GLY A C 1
ATOM 1656 O O . GLY A 1 200 ? -14.145 -7.753 14.946 1.00 94.00 200 GLY A O 1
ATOM 1657 N N . ARG A 1 201 ? -12.218 -8.596 14.166 1.00 95.56 201 ARG A N 1
ATOM 1658 C CA . ARG A 1 201 ? -11.598 -8.830 15.485 1.00 95.56 201 ARG A CA 1
ATOM 1659 C C . ARG A 1 201 ? -10.592 -7.745 15.848 1.00 95.56 201 ARG A C 1
ATOM 1661 O O . ARG A 1 201 ? -10.561 -7.284 16.984 1.00 95.56 201 ARG A O 1
ATOM 1668 N N . LEU A 1 202 ? -9.728 -7.390 14.900 1.00 96.62 202 LEU A N 1
ATOM 1669 C CA . LEU A 1 202 ? -8.732 -6.339 15.080 1.00 96.62 202 LEU A CA 1
ATOM 1670 C C . LEU A 1 202 ? -9.308 -4.983 14.681 1.00 96.62 202 LEU A C 1
ATOM 1672 O O . LEU A 1 202 ? -10.138 -4.893 13.777 1.00 96.62 202 LEU A O 1
ATOM 1676 N N . HIS A 1 203 ? -8.796 -3.924 15.307 1.00 97.38 203 HIS A N 1
ATOM 1677 C CA . HIS A 1 203 ? -9.075 -2.563 14.869 1.00 97.38 203 HIS A CA 1
ATOM 1678 C C . HIS A 1 203 ? -8.681 -2.390 13.385 1.00 97.38 203 HIS A C 1
ATOM 1680 O O . HIS A 1 203 ? -7.590 -2.838 13.011 1.00 97.38 203 HIS A O 1
ATOM 1686 N N . PRO A 1 204 ? -9.479 -1.713 12.537 1.00 97.62 204 PRO A N 1
ATOM 1687 C CA . PRO A 1 204 ? -9.223 -1.615 11.095 1.00 97.62 204 PRO A CA 1
ATOM 1688 C C . PRO A 1 204 ? -7.826 -1.110 10.722 1.00 97.62 204 PRO A C 1
ATOM 1690 O O . PRO A 1 204 ? -7.159 -1.714 9.885 1.00 97.62 204 PRO A O 1
ATOM 1693 N N . PHE A 1 205 ? -7.318 -0.081 11.409 1.00 97.94 205 PHE A N 1
ATOM 1694 C CA . PHE A 1 205 ? -5.927 0.364 11.244 1.00 97.94 205 PHE A CA 1
ATOM 1695 C C . PHE A 1 205 ? -4.876 -0.695 11.586 1.00 97.94 205 PHE A C 1
ATOM 1697 O O . PHE A 1 205 ? -3.872 -0.792 10.882 1.00 97.94 205 PHE A O 1
ATOM 1704 N N . VAL A 1 206 ? -5.087 -1.497 12.634 1.00 98.06 206 VAL A N 1
ATOM 1705 C CA . VAL A 1 206 ? -4.177 -2.591 13.013 1.00 98.06 206 VAL A CA 1
ATOM 1706 C C . VAL A 1 206 ? -4.192 -3.666 11.931 1.00 98.06 206 VAL A C 1
ATOM 1708 O O . VAL A 1 206 ? -3.130 -4.094 11.483 1.00 98.06 206 VAL A O 1
ATOM 1711 N N . LEU A 1 207 ? -5.384 -4.041 11.457 1.00 98.44 207 LEU A N 1
ATOM 1712 C CA . LEU A 1 207 ? -5.572 -5.020 10.388 1.00 98.44 207 LEU A CA 1
ATOM 1713 C C . LEU A 1 207 ? -4.903 -4.575 9.079 1.00 98.44 207 LEU A C 1
ATOM 1715 O O . LEU A 1 207 ? -4.098 -5.321 8.523 1.00 98.44 207 LEU A O 1
ATOM 1719 N N . ALA A 1 208 ? -5.199 -3.359 8.612 1.00 98.44 208 ALA A N 1
ATOM 1720 C CA . ALA A 1 208 ? -4.663 -2.805 7.370 1.00 98.44 208 ALA A CA 1
ATOM 1721 C C . ALA A 1 208 ? -3.139 -2.629 7.430 1.00 98.44 208 ALA A C 1
ATOM 1723 O O . ALA A 1 208 ? -2.439 -3.006 6.491 1.00 98.44 208 ALA A O 1
ATOM 1724 N N . SER A 1 209 ? -2.620 -2.119 8.552 1.00 98.19 209 SER A N 1
ATOM 1725 C CA . SER A 1 209 ? -1.182 -1.907 8.755 1.00 98.19 209 SER A CA 1
ATOM 1726 C C . SER A 1 209 ? -0.412 -3.221 8.776 1.00 98.19 209 SER A C 1
ATOM 1728 O O . SER A 1 209 ? 0.562 -3.374 8.044 1.00 98.19 209 SER A O 1
ATOM 1730 N N . ALA A 1 210 ? -0.862 -4.195 9.572 1.00 98.38 210 ALA A N 1
ATOM 1731 C CA . ALA A 1 210 ? -0.202 -5.493 9.657 1.00 98.38 210 ALA A CA 1
ATOM 1732 C C . ALA A 1 210 ? -0.271 -6.249 8.324 1.00 98.38 210 ALA A C 1
ATOM 1734 O O . ALA A 1 210 ? 0.730 -6.835 7.913 1.00 98.38 210 ALA A O 1
ATOM 1735 N N . PHE A 1 211 ? -1.406 -6.185 7.617 1.00 98.69 211 PHE A N 1
ATOM 1736 C CA . PHE A 1 211 ? -1.527 -6.773 6.285 1.00 98.69 211 PHE A CA 1
ATOM 1737 C C . PHE A 1 211 ? -0.534 -6.145 5.304 1.00 98.69 211 PHE A C 1
ATOM 1739 O O . PHE A 1 211 ? 0.207 -6.862 4.638 1.00 98.69 211 PHE A O 1
ATOM 1746 N N . HIS A 1 212 ? -0.488 -4.813 5.243 1.00 98.56 212 HIS A N 1
ATOM 1747 C CA . HIS A 1 212 ? 0.393 -4.077 4.344 1.00 98.56 212 HIS A CA 1
ATOM 1748 C C . HIS A 1 212 ? 1.874 -4.359 4.623 1.00 98.56 212 HIS A C 1
ATOM 1750 O O . HIS A 1 212 ? 2.607 -4.762 3.722 1.00 98.56 212 HIS A O 1
ATOM 1756 N N . MET A 1 213 ? 2.302 -4.229 5.881 1.00 97.81 213 MET A N 1
ATOM 1757 C CA . MET A 1 213 ? 3.673 -4.533 6.297 1.00 97.81 213 MET A CA 1
ATOM 1758 C C . MET A 1 213 ? 4.056 -5.979 5.958 1.00 97.81 213 MET A C 1
ATOM 1760 O O . MET A 1 213 ? 5.154 -6.235 5.469 1.00 97.81 213 MET A O 1
ATOM 1764 N N . GLN A 1 214 ? 3.151 -6.934 6.193 1.00 98.19 214 GLN A N 1
ATOM 1765 C CA . GLN A 1 214 ? 3.405 -8.337 5.888 1.00 98.19 214 GLN A CA 1
ATOM 1766 C C . GLN A 1 214 ? 3.475 -8.607 4.380 1.00 98.19 214 GLN A C 1
ATOM 1768 O O . GLN A 1 214 ? 4.318 -9.388 3.938 1.00 98.19 214 GLN A O 1
ATOM 1773 N N . TYR A 1 215 ? 2.613 -7.966 3.593 1.00 98.56 215 TYR A N 1
ATOM 1774 C CA . TYR A 1 215 ? 2.626 -8.049 2.136 1.00 98.56 215 TYR A CA 1
ATOM 1775 C C . TYR A 1 215 ? 3.953 -7.532 1.558 1.00 98.56 215 TYR A C 1
ATOM 1777 O O . TYR A 1 215 ? 4.555 -8.201 0.718 1.00 98.56 215 TYR A O 1
ATOM 1785 N N . GLU A 1 216 ? 4.456 -6.399 2.061 1.00 96.62 216 GLU A N 1
ATOM 1786 C CA . GLU A 1 216 ? 5.747 -5.838 1.641 1.00 96.62 216 GLU A CA 1
ATOM 1787 C C . GLU A 1 216 ? 6.934 -6.751 1.982 1.00 96.62 216 GLU A C 1
ATOM 1789 O O . GLU A 1 216 ? 7.873 -6.831 1.191 1.00 96.62 216 GLU A O 1
ATOM 1794 N N . LEU A 1 217 ? 6.885 -7.479 3.108 1.00 95.56 217 LEU A N 1
ATOM 1795 C CA . LEU A 1 217 ? 7.905 -8.478 3.468 1.00 95.56 217 LEU A CA 1
ATOM 1796 C C . LEU A 1 217 ? 7.864 -9.723 2.574 1.00 95.56 217 LEU A C 1
ATOM 1798 O O . LEU A 1 217 ? 8.915 -10.275 2.246 1.00 95.56 217 LEU A O 1
ATOM 1802 N N . ILE A 1 218 ? 6.672 -10.174 2.171 1.00 97.94 218 ILE A N 1
ATOM 1803 C CA . ILE A 1 218 ? 6.543 -11.295 1.226 1.00 97.94 218 ILE A CA 1
ATOM 1804 C C . ILE A 1 218 ? 7.057 -10.871 -0.154 1.00 97.94 218 ILE A C 1
ATOM 1806 O O . ILE A 1 218 ? 7.783 -11.623 -0.811 1.00 97.94 218 ILE A O 1
ATOM 1810 N N . HIS A 1 219 ? 6.702 -9.653 -0.573 1.00 97.31 219 HIS A N 1
ATOM 1811 C CA . HIS A 1 219 ? 7.072 -9.050 -1.852 1.00 97.31 219 HIS A CA 1
ATOM 1812 C C . HIS A 1 219 ? 6.783 -9.997 -3.036 1.00 97.31 219 HIS A C 1
ATOM 1814 O O . HIS A 1 219 ? 7.711 -10.486 -3.694 1.00 97.31 219 HIS A O 1
ATOM 1820 N N . PRO A 1 220 ? 5.503 -10.362 -3.251 1.00 98.12 220 PRO A N 1
ATOM 1821 C CA . PRO A 1 220 ? 5.127 -11.528 -4.052 1.00 98.12 220 PRO A CA 1
ATOM 1822 C C . PRO A 1 220 ? 5.405 -11.398 -5.554 1.00 98.12 220 PRO A C 1
ATOM 1824 O O . PRO A 1 220 ? 5.569 -12.416 -6.225 1.00 98.12 220 PRO A O 1
ATOM 1827 N N . PHE A 1 221 ? 5.472 -10.181 -6.090 1.00 97.81 221 PHE A N 1
ATOM 1828 C CA . PHE A 1 221 ? 5.640 -9.922 -7.521 1.00 97.81 221 PHE A CA 1
ATOM 1829 C C . PHE A 1 221 ? 7.034 -9.379 -7.857 1.00 97.81 221 PHE A C 1
ATOM 1831 O O . PHE A 1 221 ? 7.795 -8.998 -6.964 1.00 97.81 221 PHE A O 1
ATOM 1838 N N . ALA A 1 222 ? 7.390 -9.351 -9.145 1.00 93.38 222 ALA A N 1
ATOM 1839 C CA . ALA A 1 222 ? 8.700 -8.876 -9.600 1.00 93.38 222 ALA A CA 1
ATOM 1840 C C . ALA A 1 222 ? 8.899 -7.362 -9.383 1.00 93.38 222 ALA A C 1
ATOM 1842 O O . ALA A 1 222 ? 9.982 -6.943 -8.977 1.00 93.38 222 ALA A O 1
ATOM 1843 N N . ASP A 1 223 ? 7.853 -6.567 -9.612 1.00 94.19 223 ASP A N 1
ATOM 1844 C CA . ASP A 1 223 ? 7.797 -5.112 -9.429 1.00 94.19 223 ASP A CA 1
ATOM 1845 C C . ASP A 1 223 ? 6.357 -4.719 -9.032 1.00 94.19 223 ASP A C 1
ATOM 1847 O O . ASP A 1 223 ? 5.456 -5.550 -9.018 1.00 94.19 223 ASP A O 1
ATOM 1851 N N . GLY A 1 224 ? 6.105 -3.465 -8.661 1.00 95.94 224 GLY A N 1
ATOM 1852 C CA . GLY A 1 224 ? 4.756 -2.968 -8.378 1.00 95.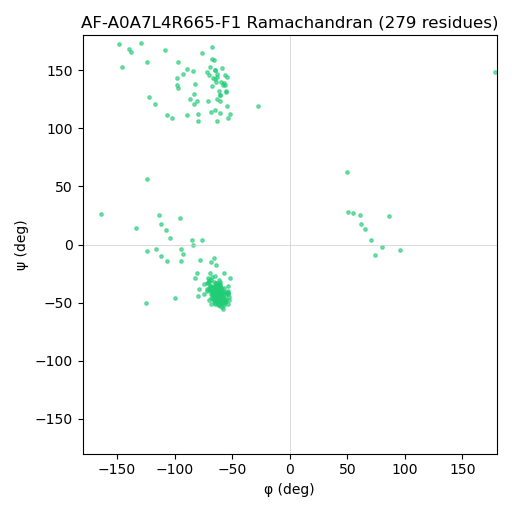94 224 GLY A CA 1
ATOM 1853 C C . GLY A 1 224 ? 4.197 -3.305 -7.002 1.00 95.94 224 GLY A C 1
ATOM 1854 O O . GLY A 1 224 ? 3.104 -2.832 -6.687 1.00 95.94 224 GLY A O 1
ATOM 1855 N N . ASN A 1 225 ? 4.933 -4.057 -6.178 1.00 97.69 225 ASN A N 1
ATOM 1856 C CA . ASN A 1 225 ? 4.488 -4.477 -4.848 1.00 97.69 225 ASN A CA 1
ATOM 1857 C C . ASN A 1 225 ? 4.050 -3.284 -3.994 1.00 97.69 225 ASN A C 1
ATOM 1859 O O . ASN A 1 225 ? 2.900 -3.271 -3.578 1.00 97.69 225 ASN A O 1
ATOM 1863 N N . GLY A 1 226 ? 4.869 -2.232 -3.874 1.00 96.94 226 GLY A N 1
ATOM 1864 C CA . GLY A 1 226 ? 4.528 -1.049 -3.075 1.00 96.94 226 GLY A CA 1
ATOM 1865 C C . GLY A 1 226 ? 3.184 -0.409 -3.449 1.00 96.94 226 GLY A C 1
ATOM 1866 O O . GLY A 1 226 ? 2.380 -0.063 -2.580 1.00 96.94 226 GLY A O 1
ATOM 1867 N N . ARG A 1 227 ? 2.889 -0.296 -4.751 1.00 98.31 227 ARG A N 1
ATOM 1868 C CA . ARG A 1 227 ? 1.618 0.260 -5.253 1.00 98.31 227 ARG A CA 1
ATOM 1869 C C . ARG A 1 227 ? 0.437 -0.640 -4.903 1.00 98.31 227 ARG A C 1
ATOM 1871 O O . ARG A 1 227 ? -0.561 -0.150 -4.380 1.00 98.31 227 ARG A O 1
ATOM 1878 N N . VAL A 1 228 ? 0.564 -1.945 -5.141 1.00 98.62 228 VAL A N 1
ATOM 1879 C CA . VAL A 1 228 ? -0.477 -2.930 -4.808 1.00 98.62 228 VAL A CA 1
ATOM 1880 C C . VAL A 1 228 ? -0.687 -3.008 -3.294 1.00 98.62 228 VAL A C 1
ATOM 1882 O O . VAL A 1 228 ? -1.823 -2.978 -2.835 1.00 98.62 228 VAL A O 1
ATOM 1885 N N 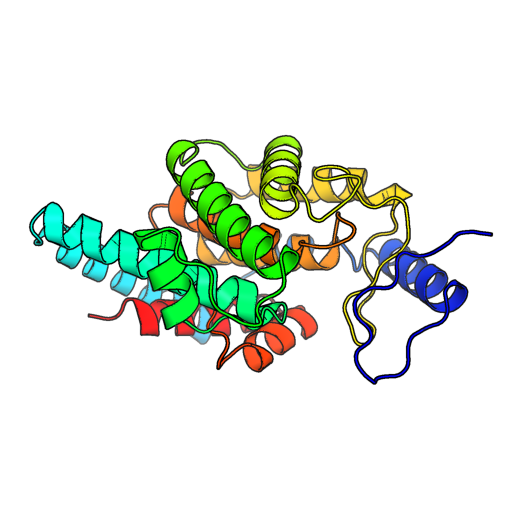. GLY A 1 229 ? 0.385 -3.007 -2.503 1.00 98.38 229 GLY A N 1
ATOM 1886 C CA . GLY A 1 229 ? 0.338 -3.030 -1.046 1.00 98.38 229 GLY A CA 1
ATOM 1887 C C . GLY A 1 229 ? -0.414 -1.832 -0.473 1.00 98.38 229 GLY A C 1
ATOM 1888 O O . GLY A 1 229 ? -1.237 -2.006 0.425 1.00 98.38 229 GLY A O 1
ATOM 1889 N N . ARG A 1 230 ? -0.183 -0.620 -0.996 1.00 98.56 230 ARG A N 1
ATOM 1890 C CA . ARG A 1 230 ? -0.915 0.589 -0.574 1.00 98.56 230 ARG A CA 1
ATOM 1891 C C . ARG A 1 230 ? -2.374 0.591 -1.038 1.00 98.56 230 ARG A C 1
ATOM 1893 O O . ARG A 1 230 ? -3.223 1.123 -0.326 1.00 98.56 230 ARG A O 1
ATOM 1900 N N . LEU A 1 231 ? -2.679 0.011 -2.201 1.00 98.69 231 LEU A N 1
ATOM 1901 C CA . LEU A 1 231 ? -4.061 -0.178 -2.665 1.00 98.69 231 LEU A CA 1
ATOM 1902 C C . LEU A 1 231 ? -4.813 -1.155 -1.750 1.00 98.69 231 LEU A C 1
ATOM 1904 O O . LEU A 1 231 ? -5.904 -0.835 -1.290 1.00 98.69 231 LEU A O 1
ATOM 1908 N N . LEU A 1 232 ? -4.202 -2.296 -1.413 1.00 98.69 232 LEU A N 1
ATOM 1909 C CA . LEU A 1 232 ? -4.762 -3.297 -0.496 1.00 98.69 232 LEU A CA 1
ATOM 1910 C C . LEU A 1 232 ? -4.958 -2.728 0.917 1.00 98.69 232 LEU A C 1
ATOM 1912 O O . LEU A 1 232 ? -5.999 -2.957 1.525 1.00 98.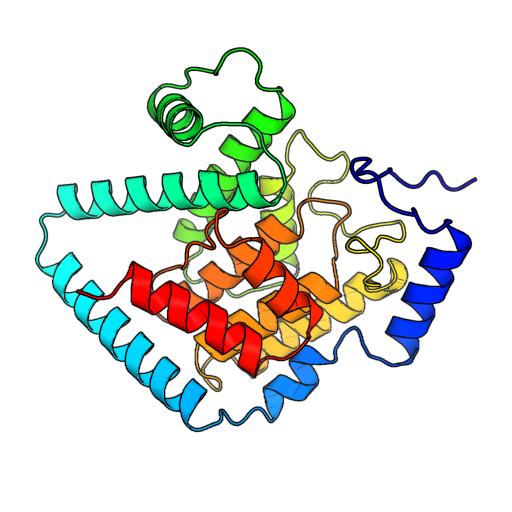69 232 LEU A O 1
ATOM 1916 N N . MET A 1 233 ? -4.002 -1.940 1.423 1.00 98.56 233 MET A N 1
ATOM 1917 C CA . MET A 1 233 ? -4.132 -1.245 2.710 1.00 98.56 233 MET A CA 1
ATOM 1918 C C . MET A 1 233 ? -5.384 -0.359 2.744 1.00 98.56 233 MET A C 1
ATOM 1920 O O . MET A 1 233 ? -6.183 -0.450 3.674 1.00 98.56 233 MET A O 1
ATOM 1924 N N . ASN A 1 234 ? -5.578 0.466 1.711 1.00 98.19 234 ASN A N 1
ATOM 1925 C CA . ASN A 1 234 ? -6.748 1.334 1.615 1.00 98.19 234 ASN A CA 1
ATOM 1926 C C . ASN A 1 234 ? -8.042 0.551 1.397 1.00 98.19 234 ASN A C 1
ATOM 1928 O O . ASN A 1 234 ? -9.054 0.920 1.984 1.00 98.19 234 ASN A O 1
ATOM 1932 N N . HIS A 1 235 ? -8.012 -0.551 0.644 1.00 98.44 235 HIS A N 1
ATOM 1933 C CA . HIS A 1 235 ? -9.175 -1.429 0.494 1.00 98.44 235 HIS A CA 1
ATOM 1934 C C . HIS A 1 235 ? -9.652 -1.962 1.844 1.00 98.44 235 HIS A C 1
ATOM 1936 O O . HIS A 1 235 ? -10.834 -1.874 2.158 1.00 98.44 235 HIS A O 1
ATOM 1942 N N . ILE A 1 236 ? -8.727 -2.432 2.688 1.00 98.50 236 ILE A N 1
ATOM 1943 C CA . ILE A 1 236 ? -9.054 -2.923 4.034 1.00 98.50 236 ILE A CA 1
ATOM 1944 C C . ILE A 1 236 ? -9.672 -1.811 4.891 1.00 98.50 236 ILE A C 1
ATOM 1946 O O . ILE A 1 236 ? -10.651 -2.063 5.588 1.00 98.50 236 ILE A O 1
ATOM 1950 N N . LEU A 1 237 ? -9.142 -0.586 4.844 1.00 97.94 237 LEU A N 1
ATOM 1951 C CA . LEU A 1 237 ? -9.724 0.546 5.578 1.00 97.94 237 LEU A CA 1
ATOM 1952 C C . LEU A 1 237 ? -11.142 0.869 5.089 1.00 97.94 237 LEU A C 1
ATOM 1954 O O . LEU A 1 237 ? -12.065 0.970 5.896 1.00 97.94 237 LEU A O 1
ATOM 1958 N N . GLN A 1 238 ? -11.333 0.948 3.774 1.00 96.75 238 GLN A N 1
ATOM 1959 C CA . GLN A 1 238 ? -12.624 1.268 3.162 1.00 96.75 238 GLN A CA 1
ATOM 1960 C C . GLN A 1 238 ? -13.682 0.187 3.406 1.00 96.75 238 GLN A C 1
ATOM 1962 O O . GLN A 1 238 ? -14.853 0.511 3.575 1.00 96.75 238 GLN A O 1
ATOM 1967 N N . GLN A 1 239 ? -13.280 -1.082 3.493 1.00 96.25 239 GLN A N 1
ATOM 1968 C CA . GLN A 1 239 ? -14.154 -2.192 3.890 1.00 96.25 239 GLN A CA 1
ATOM 1969 C C . GLN A 1 239 ? -14.678 -2.093 5.323 1.00 96.25 239 GLN A C 1
ATOM 1971 O O . GLN A 1 239 ? -15.631 -2.785 5.670 1.00 96.25 239 GLN A O 1
ATOM 1976 N N . ASN A 1 240 ? -14.039 -1.273 6.153 1.00 96.50 240 ASN A N 1
ATOM 1977 C CA . ASN A 1 240 ? -14.412 -1.044 7.542 1.00 96.50 240 ASN A CA 1
ATOM 1978 C C . ASN A 1 240 ? -14.907 0.397 7.759 1.00 96.50 240 ASN A C 1
ATOM 1980 O O . ASN A 1 240 ? -14.792 0.917 8.865 1.00 96.50 240 ASN A O 1
ATOM 1984 N N . ASP A 1 241 ? -15.416 1.048 6.707 1.00 95.75 241 ASP A N 1
ATOM 1985 C CA . ASP A 1 241 ? -15.981 2.404 6.739 1.00 95.75 241 ASP A CA 1
ATOM 1986 C C . ASP A 1 241 ? -14.993 3.510 7.169 1.00 95.75 241 ASP A C 1
ATOM 1988 O O . ASP A 1 241 ? -15.394 4.577 7.645 1.00 95.75 241 ASP A O 1
ATOM 1992 N N . TYR A 1 242 ? -13.688 3.290 6.965 1.00 97.12 242 TYR A N 1
ATOM 1993 C CA . TYR A 1 242 ? -12.682 4.345 7.089 1.00 97.12 242 TYR A CA 1
ATOM 1994 C C . TYR A 1 242 ? -12.410 5.016 5.750 1.00 97.12 242 TYR A C 1
ATOM 1996 O O . TYR A 1 242 ? -12.391 4.380 4.690 1.00 97.12 242 TYR A O 1
ATOM 2004 N N . PHE A 1 243 ? -12.107 6.311 5.805 1.00 96.62 243 PHE A N 1
ATOM 2005 C CA . PHE A 1 243 ? -11.529 6.987 4.655 1.00 96.62 243 PHE A CA 1
ATOM 2006 C C . PHE A 1 243 ? -10.154 6.392 4.304 1.00 96.62 243 PHE A C 1
ATOM 2008 O O . PHE A 1 243 ? -9.389 5.981 5.179 1.00 96.62 243 PHE A O 1
ATOM 2015 N N . PRO A 1 244 ? -9.814 6.318 3.012 1.00 95.69 244 PRO A N 1
ATOM 2016 C CA . PRO A 1 244 ? -8.509 5.830 2.582 1.00 95.69 244 PRO A CA 1
ATOM 2017 C C . PRO A 1 244 ? -7.403 6.854 2.892 1.00 95.69 244 PRO A C 1
ATOM 2019 O O . PRO A 1 244 ? -7.628 8.058 2.835 1.00 95.69 244 PRO A O 1
ATOM 2022 N N . ILE A 1 245 ? -6.182 6.408 3.177 1.00 95.31 245 ILE A N 1
ATOM 2023 C CA . ILE A 1 245 ? -5.045 7.281 3.531 1.00 95.31 245 ILE A CA 1
ATOM 2024 C C . ILE A 1 245 ? -4.160 7.531 2.305 1.00 95.31 245 ILE A C 1
ATOM 2026 O O . ILE A 1 245 ? -3.905 6.620 1.506 1.00 95.31 245 ILE A O 1
ATOM 2030 N N . THR A 1 246 ? -3.626 8.749 2.184 1.00 96.19 246 THR A N 1
ATOM 2031 C CA . THR A 1 246 ? -2.566 9.061 1.218 1.00 96.19 246 THR A CA 1
ATOM 2032 C C . THR A 1 246 ? -1.200 9.134 1.899 1.00 96.19 246 THR A C 1
ATOM 2034 O O . THR A 1 246 ? -0.880 10.102 2.585 1.00 96.19 246 THR A O 1
ATOM 2037 N N . ILE A 1 247 ? -0.336 8.149 1.643 1.00 95.75 247 ILE A N 1
ATOM 2038 C CA . ILE A 1 247 ? 1.086 8.233 2.015 1.00 95.75 247 ILE A CA 1
ATOM 2039 C C . ILE A 1 247 ? 1.737 9.299 1.138 1.00 95.75 247 ILE A C 1
ATOM 2041 O O . ILE A 1 247 ? 1.803 9.137 -0.078 1.00 95.75 247 ILE A O 1
ATOM 2045 N N . LEU A 1 248 ? 2.185 10.399 1.741 1.00 95.19 248 LEU A N 1
ATOM 2046 C CA . LEU A 1 248 ? 2.709 11.542 0.997 1.00 95.19 248 LEU A CA 1
ATOM 2047 C C . LEU A 1 248 ? 4.167 11.327 0.609 1.00 95.19 248 LEU A C 1
ATOM 2049 O O . LEU A 1 248 ? 4.986 10.916 1.429 1.00 95.19 248 LEU A O 1
ATOM 2053 N N . GLU A 1 249 ? 4.534 11.697 -0.615 1.00 94.31 249 GLU A N 1
ATOM 2054 C CA . GLU A 1 249 ? 5.916 11.537 -1.065 1.00 94.31 249 GLU A CA 1
ATOM 2055 C C . GLU A 1 249 ? 6.911 12.333 -0.207 1.00 94.31 249 GLU A C 1
ATOM 2057 O O . GLU A 1 249 ? 7.989 11.828 0.120 1.00 94.31 249 GLU A O 1
ATOM 2062 N N . LYS A 1 250 ? 6.512 13.518 0.270 1.00 94.06 250 LYS A N 1
ATOM 2063 C CA . LYS A 1 250 ? 7.314 14.323 1.202 1.00 94.06 250 LYS A CA 1
ATOM 2064 C C . LYS A 1 250 ? 7.677 13.573 2.493 1.00 94.06 250 LYS A C 1
ATOM 2066 O O . LYS A 1 250 ? 8.663 13.916 3.137 1.00 94.06 250 LYS A O 1
ATOM 2071 N N . SER A 1 251 ? 6.894 12.559 2.881 1.00 93.19 251 SER A N 1
ATOM 2072 C CA . SER A 1 251 ? 7.121 11.722 4.065 1.00 93.19 251 SER A CA 1
ATOM 2073 C C . SER A 1 251 ? 7.598 10.303 3.729 1.00 93.19 251 SER A C 1
ATOM 2075 O O . SER A 1 251 ? 7.674 9.469 4.634 1.00 93.19 251 SER A O 1
ATOM 2077 N N . LYS A 1 252 ? 8.014 10.025 2.480 1.00 93.38 252 LYS A N 1
ATOM 2078 C CA . LYS A 1 252 ? 8.449 8.683 2.037 1.00 93.38 252 LYS A CA 1
ATOM 2079 C C . LYS A 1 252 ? 9.544 8.069 2.907 1.00 93.38 252 LYS A C 1
ATOM 2081 O O . LYS A 1 252 ? 9.535 6.871 3.145 1.00 93.38 252 LYS A O 1
ATOM 2086 N N . GLN A 1 253 ? 10.464 8.887 3.423 1.00 93.12 253 GLN A N 1
ATOM 2087 C CA . GLN A 1 253 ? 11.536 8.405 4.297 1.00 93.12 253 GLN A CA 1
ATOM 2088 C C . GLN A 1 253 ? 11.000 7.914 5.646 1.00 93.12 253 GLN A C 1
ATOM 2090 O O . GLN A 1 253 ? 11.484 6.918 6.169 1.00 93.12 253 GLN A O 1
ATOM 2095 N N . ASN A 1 254 ? 9.975 8.570 6.197 1.00 93.94 254 ASN A N 1
ATOM 2096 C CA . ASN A 1 254 ? 9.333 8.118 7.433 1.00 93.94 254 ASN A CA 1
ATOM 2097 C C . ASN A 1 254 ? 8.542 6.828 7.196 1.00 93.94 254 ASN A C 1
ATOM 2099 O O . ASN A 1 254 ? 8.606 5.924 8.022 1.00 93.94 254 ASN A O 1
ATOM 2103 N N . TYR A 1 255 ? 7.864 6.724 6.050 1.00 94.94 255 TYR A N 1
ATOM 2104 C CA . TYR A 1 255 ? 7.185 5.500 5.627 1.00 94.94 255 TYR A CA 1
ATOM 2105 C C . TYR A 1 255 ? 8.156 4.318 5.491 1.00 94.94 255 TYR A C 1
ATOM 2107 O O . TYR A 1 255 ? 7.927 3.272 6.096 1.00 94.94 255 TYR A O 1
ATOM 2115 N N . TYR A 1 256 ? 9.272 4.488 4.773 1.00 92.94 256 TYR A N 1
ATOM 2116 C CA . TYR A 1 256 ? 10.266 3.423 4.618 1.00 92.94 256 TYR A CA 1
ATOM 2117 C C . TYR A 1 256 ? 10.897 3.020 5.950 1.00 92.94 256 TYR A C 1
ATOM 2119 O O . TYR A 1 256 ? 10.945 1.832 6.247 1.00 92.94 256 TYR A O 1
ATOM 2127 N N . ARG A 1 257 ? 11.258 3.978 6.815 1.00 92.19 257 ARG A N 1
ATOM 2128 C CA . ARG A 1 257 ? 11.744 3.665 8.171 1.00 92.19 257 ARG A CA 1
ATOM 2129 C C . ARG A 1 257 ? 10.717 2.881 8.989 1.00 92.19 257 ARG A C 1
ATOM 2131 O O . ARG A 1 257 ? 11.081 1.952 9.702 1.00 92.19 257 ARG A O 1
ATOM 2138 N N . ALA A 1 258 ? 9.435 3.235 8.890 1.00 92.56 258 ALA A N 1
ATOM 2139 C CA . ALA A 1 258 ? 8.374 2.528 9.600 1.00 92.56 258 ALA A CA 1
ATOM 2140 C C . ALA A 1 258 ? 8.227 1.068 9.131 1.00 92.56 258 ALA A C 1
ATOM 2142 O O . ALA A 1 258 ? 7.967 0.189 9.954 1.00 92.56 258 ALA A O 1
ATOM 2143 N N . LEU A 1 259 ? 8.435 0.797 7.836 1.00 92.62 259 LEU A N 1
ATOM 2144 C CA . LEU A 1 259 ? 8.489 -0.564 7.291 1.00 92.62 259 LEU A CA 1
ATOM 2145 C C . LEU A 1 259 ? 9.757 -1.313 7.730 1.00 92.62 259 LEU A C 1
ATOM 2147 O O . LEU A 1 259 ? 9.668 -2.444 8.209 1.00 92.62 259 LEU A O 1
ATOM 2151 N N . GLU A 1 260 ? 10.925 -0.681 7.605 1.00 90.31 260 GLU A N 1
ATOM 2152 C CA . GLU A 1 260 ? 12.234 -1.262 7.938 1.00 90.31 260 GLU A CA 1
ATOM 2153 C C . GLU A 1 260 ? 12.333 -1.677 9.409 1.00 90.31 260 GLU A C 1
ATOM 2155 O O . GLU A 1 260 ? 12.877 -2.737 9.715 1.00 90.31 260 GLU A O 1
ATOM 2160 N N . ASN A 1 261 ? 11.740 -0.898 10.317 1.00 89.75 261 ASN A N 1
ATOM 2161 C CA . ASN A 1 261 ? 11.749 -1.198 11.748 1.00 89.75 261 ASN A CA 1
ATOM 2162 C C . ASN A 1 261 ? 10.919 -2.436 12.122 1.00 89.75 261 ASN A C 1
ATOM 2164 O O . ASN A 1 261 ? 11.036 -2.920 13.248 1.00 89.75 261 ASN A O 1
ATOM 2168 N N . ARG A 1 262 ? 10.046 -2.927 11.224 1.00 91.19 262 ARG A N 1
ATOM 2169 C CA . ARG A 1 262 ? 9.173 -4.101 11.441 1.00 91.19 262 ARG A CA 1
ATOM 2170 C C . ARG A 1 262 ? 8.376 -4.042 12.754 1.00 91.19 262 ARG A C 1
ATOM 2172 O O . ARG A 1 262 ? 8.017 -5.065 13.339 1.00 91.19 262 ARG A O 1
ATOM 2179 N N . SER A 1 263 ? 8.088 -2.828 13.223 1.00 94.12 263 SER A N 1
ATOM 2180 C CA . SER A 1 263 ? 7.346 -2.563 14.451 1.00 94.12 263 SER A CA 1
ATOM 2181 C C . SER A 1 263 ? 5.950 -2.071 14.107 1.00 94.12 263 SER A C 1
ATOM 2183 O O . SER A 1 263 ? 5.777 -0.955 13.615 1.00 94.12 263 SER A O 1
ATOM 2185 N N . LEU A 1 264 ? 4.944 -2.901 14.397 1.00 95.44 264 LEU A N 1
ATOM 2186 C CA . LEU A 1 264 ? 3.546 -2.562 14.135 1.00 95.44 264 LEU A CA 1
ATOM 2187 C C . LEU A 1 264 ? 3.125 -1.283 14.873 1.00 95.44 264 LEU A C 1
ATOM 2189 O O . LEU A 1 264 ? 2.447 -0.447 14.289 1.00 95.44 264 LEU A O 1
ATOM 2193 N N . ALA A 1 265 ? 3.589 -1.077 16.111 1.00 95.88 265 ALA A N 1
ATOM 2194 C CA . ALA A 1 265 ? 3.312 0.142 16.873 1.00 95.88 265 ALA A CA 1
ATOM 2195 C C . ALA A 1 265 ? 3.866 1.402 16.185 1.00 95.88 265 ALA A C 1
ATOM 2197 O O . ALA A 1 265 ? 3.178 2.416 16.101 1.00 95.88 265 ALA A O 1
ATOM 2198 N N . GLN A 1 266 ? 5.088 1.341 15.646 1.00 94.94 266 GLN A N 1
ATOM 2199 C CA . GLN A 1 266 ? 5.691 2.485 14.955 1.00 94.94 266 GLN A CA 1
ATOM 2200 C C . GLN A 1 266 ? 5.035 2.756 13.599 1.00 94.94 266 GLN A C 1
ATOM 2202 O O . GLN A 1 266 ? 4.828 3.916 13.243 1.00 94.94 266 GLN A O 1
ATOM 2207 N N . PHE A 1 267 ? 4.669 1.706 12.860 1.00 96.44 267 PHE A N 1
ATOM 2208 C CA . PHE A 1 267 ? 3.927 1.864 11.613 1.00 96.44 267 PHE A CA 1
ATOM 2209 C C . PHE A 1 267 ? 2.530 2.442 11.859 1.00 96.44 267 PHE A C 1
ATOM 2211 O O . PHE A 1 267 ? 2.121 3.368 11.161 1.00 96.44 267 PHE A O 1
ATOM 2218 N N . LEU A 1 268 ? 1.835 1.977 12.902 1.00 97.31 268 LEU A N 1
ATOM 2219 C CA . LEU A 1 268 ? 0.561 2.548 13.341 1.00 97.31 268 LEU A CA 1
ATOM 2220 C C . LEU A 1 268 ? 0.707 4.009 13.745 1.00 97.31 268 LEU A C 1
ATOM 2222 O O . LEU A 1 268 ? -0.099 4.828 13.321 1.00 97.31 268 LEU A O 1
ATOM 2226 N N . PHE A 1 269 ? 1.747 4.357 14.505 1.00 96.44 269 PHE A N 1
ATOM 2227 C CA . PHE A 1 269 ? 2.013 5.744 14.871 1.00 96.44 269 PHE A CA 1
ATOM 2228 C C . PHE A 1 269 ? 2.119 6.645 13.627 1.00 96.44 269 PHE A C 1
ATOM 2230 O O . PHE A 1 269 ? 1.468 7.689 13.560 1.00 96.44 269 PHE A O 1
ATOM 2237 N N . TYR A 1 270 ? 2.887 6.221 12.618 1.00 95.50 270 TYR A N 1
ATOM 2238 C CA . TYR A 1 270 ? 3.008 6.933 11.344 1.00 95.50 270 TYR A CA 1
ATOM 2239 C C . TYR A 1 270 ? 1.668 7.026 10.592 1.00 95.50 270 TYR A C 1
ATOM 2241 O O . TYR A 1 270 ? 1.253 8.121 10.198 1.00 95.50 270 TYR A O 1
ATOM 2249 N N . GLY A 1 271 ? 0.989 5.892 10.405 1.00 96.38 271 GLY A N 1
ATOM 2250 C CA . GLY A 1 271 ? -0.251 5.803 9.634 1.00 96.38 271 GLY A CA 1
ATOM 2251 C C . GLY A 1 271 ? -1.399 6.591 10.262 1.00 96.38 271 GLY A C 1
ATOM 2252 O O . GLY A 1 271 ? -2.062 7.358 9.568 1.00 96.38 271 GLY A O 1
ATOM 2253 N N . LEU A 1 272 ? -1.592 6.471 11.578 1.00 97.69 272 LEU A N 1
ATOM 2254 C CA . LEU A 1 272 ? -2.641 7.176 12.318 1.00 97.69 272 LEU A CA 1
ATOM 2255 C C . LEU A 1 272 ? -2.396 8.682 12.346 1.00 97.69 272 LEU A C 1
ATOM 2257 O O . LEU A 1 272 ? -3.323 9.445 12.105 1.00 97.69 272 LEU A O 1
ATOM 2261 N N . THR A 1 273 ? -1.154 9.123 12.577 1.00 96.12 273 THR A N 1
ATOM 2262 C CA . THR A 1 273 ? -0.826 10.559 12.543 1.00 96.12 273 THR A CA 1
ATOM 2263 C C . THR A 1 273 ? -1.110 11.144 11.160 1.00 96.12 273 THR A C 1
ATOM 2265 O O . THR A 1 273 ? -1.771 12.172 11.056 1.00 96.12 273 THR A O 1
ATOM 2268 N N . THR A 1 274 ? -0.695 10.445 10.097 1.00 95.19 274 THR A N 1
ATOM 2269 C CA . THR A 1 274 ? -0.958 10.859 8.708 1.00 95.19 274 THR A CA 1
ATOM 2270 C C . THR A 1 274 ? -2.459 10.934 8.421 1.00 95.19 274 THR A C 1
ATOM 2272 O O . THR A 1 274 ? -2.926 11.907 7.836 1.00 95.19 274 THR A O 1
ATOM 2275 N N . PHE A 1 275 ? -3.224 9.931 8.858 1.00 97.38 275 PHE A N 1
ATOM 2276 C CA . PHE A 1 275 ? -4.673 9.900 8.684 1.00 97.38 275 PHE A CA 1
ATOM 2277 C C . PHE A 1 275 ? -5.367 11.052 9.420 1.00 97.38 275 PHE A C 1
ATOM 2279 O O . PHE A 1 275 ? -6.187 11.756 8.836 1.00 97.38 275 PHE A O 1
ATOM 2286 N N . ILE A 1 276 ? -5.014 11.284 10.685 1.00 97.12 276 ILE A N 1
ATOM 2287 C CA . ILE A 1 276 ? -5.583 12.372 11.485 1.00 97.12 276 ILE A CA 1
ATOM 2288 C C . ILE A 1 276 ? -5.242 13.724 10.853 1.00 97.12 276 ILE A C 1
ATOM 2290 O O . ILE A 1 276 ? -6.117 14.568 10.736 1.00 97.12 276 ILE A O 1
ATOM 2294 N N . GLU A 1 277 ? -4.008 13.947 10.399 1.00 94.62 277 GLU A N 1
ATOM 2295 C CA . GLU A 1 277 ? -3.642 15.188 9.701 1.00 94.62 277 GLU A CA 1
ATOM 2296 C C . GLU A 1 277 ? -4.428 15.401 8.398 1.00 94.62 277 GLU A C 1
ATOM 2298 O O . GLU A 1 277 ? -4.739 16.540 8.052 1.00 94.62 277 GLU A O 1
ATOM 2303 N N . GLU A 1 278 ? -4.751 14.328 7.668 1.00 94.19 278 GLU A N 1
ATOM 2304 C CA . GLU A 1 278 ? -5.516 14.401 6.419 1.00 94.19 278 GLU A CA 1
ATOM 2305 C C . GLU A 1 278 ? -7.011 14.682 6.655 1.00 94.19 278 GLU A C 1
ATOM 2307 O O . GLU A 1 278 ? -7.627 15.391 5.853 1.00 94.19 278 GLU A O 1
ATOM 2312 N N . TYR A 1 279 ? -7.579 14.169 7.752 1.00 94.75 279 TYR A N 1
ATOM 2313 C CA . TYR A 1 279 ? -9.029 14.159 7.990 1.00 94.75 279 TYR A CA 1
ATOM 2314 C C . TYR A 1 279 ? -9.516 14.974 9.190 1.00 94.75 279 TYR A C 1
ATOM 2316 O O . TYR A 1 279 ? -10.727 15.107 9.363 1.00 94.75 279 TYR A O 1
ATOM 2324 N N . ARG A 1 280 ? -8.622 15.564 9.989 1.00 89.12 280 ARG A N 1
ATOM 2325 C CA . ARG A 1 280 ? -9.000 16.470 11.083 1.00 89.12 280 ARG A CA 1
ATOM 2326 C C . ARG A 1 280 ? -9.762 17.672 10.524 1.00 89.12 280 ARG A C 1
ATOM 2328 O O . ARG A 1 280 ? -9.302 18.335 9.588 1.00 89.12 280 ARG A O 1
ATOM 2335 N N . ARG A 1 281 ? -10.922 17.947 11.109 1.00 73.31 281 ARG A N 1
ATOM 2336 C CA . ARG A 1 281 ? -11.800 19.067 10.768 1.00 73.31 281 ARG A CA 1
ATOM 2337 C C . ARG A 1 281 ? -12.253 19.790 12.019 1.00 73.31 281 ARG A C 1
ATOM 2339 O O . ARG A 1 281 ? -12.337 19.130 13.070 1.00 73.31 281 ARG A O 1
#

Secondary structure (DSSP, 8-state):
----------SS-PPPHHHHHHHHHHHHHTTGGGHHHHHHTT----HHHHHHHHHHHHHHHHHHHHHHHS-HHHHHHHHHHHHHHHHHHHHHHTT----HHHHHHHHHH--PPTT--HHHHHHHHHHHHHHHHHHHTTTPPP-HHHHHHHHHHHHTTT-SSTTSPPSS--EETTTEE---GGGHHHHHHHHHHHHHHHTTTS-HHHHHHHHHHHHHHH--SSS-HHHHHHHHHHHHHHTTTPPPP---GGGHHHHHHHHHTT-HHHHHHHHHHHHHHHH--

Solvent-accessible surface area (backbone atoms only — not comparable to full-atom values): 15688 Å² total; per-residue (Å²): 137,85,82,76,82,78,71,84,92,64,99,62,83,74,75,51,71,72,55,51,50,53,48,11,51,53,38,45,75,71,44,58,49,54,43,46,55,63,49,54,79,73,62,74,73,54,72,70,50,47,52,40,50,54,48,34,54,49,22,49,51,53,40,50,54,53,52,68,73,45,56,69,71,57,47,52,52,52,51,52,52,48,52,50,54,36,42,40,21,53,40,40,64,77,66,40,82,73,50,66,66,45,49,48,45,26,75,75,70,66,49,76,64,85,96,62,54,73,59,52,53,39,45,48,55,20,41,47,50,38,55,54,48,46,64,76,40,50,85,62,74,84,41,74,62,55,53,23,52,42,36,21,42,43,26,50,93,70,50,94,58,50,42,47,67,25,86,56,81,65,64,48,84,83,78,43,57,20,38,41,38,96,45,30,70,61,52,52,53,51,52,39,52,48,48,68,72,35,64,92,71,48,57,51,68,58,47,21,48,35,50,27,54,33,47,63,32,28,43,49,39,85,68,67,44,72,55,45,33,55,51,53,26,29,48,47,24,45,60,66,79,35,76,65,71,68,69,48,47,96,46,42,68,62,54,51,50,28,55,73,66,70,36,66,68,56,34,44,47,54,53,38,52,54,41,30,71,74,37,60,127

Mean predicted aligned error: 4.71 Å

Sequence (281 aa):
RADIRKPRETKGSTLSEPEVIKLCDEFYSQNGDIEIIRKADAFTPDERVADLLKSADLSNKEYSLFLNALEGRVREAMLDQWKKRYVYNTNRIEGNTMSEKDVDDYLKSGRKPENISKREIHETSNTFHALNFLQLKKNEEISEELCAELHFMVQKDIDENPGEYKRFYNYVKPSSPTTPPQRVKERMRMLVGWYRKNRGRLHPFVLASAFHMQYELIHPFADGNGRVGRLLMNHILQQNDYFPITILEKSKQNYYRALENRSLAQFLFYGLTTFIEEYRR